Protein AF-A0A2D7VY08-F1 (afdb_monomer_lite)

Foldseek 3Di:
DQFDKDWAWWDDLLDTDTDIDGDDDFDAPDVDDQAHTPPVSVLVVLLVQLLCCQLVVNQKGKDKDWGDDPPDDQQQWFKKDKFQQAKADPVLQSLLLVLLCVLLVDNGQGWDIDRGYTMGGQPFDPHPSGDGSNSSVVSSVVSVVPRDGPDPPRDPGIDMDITRMDMDMFGDDCVVCLRSVRSLCVSQPVNVVSSVVSLVSNLVCNVVSVVVVVVCCVPPVDDDDCSRNVVSYDPVPPDDPPPPPPPDDDD

Radius of gyration: 21.58 Å; chains: 1; bounding box: 48×38×80 Å

Sequence (251 aa):
LSPGSFDAPGVFEGVVSPGTQTLALMPKKWKGKLGEVDEATLELVKMYAVTRGILLKQDGVGFHRPFYKKNTPKKAMNGFDVNVGRPFTEAEIIQLDKLIQEKTGMDFLSPVSTDTGVRLLNFTDGKDDAIPNVEYQRMILEALDIFEISDITIDGGMQVKQFKAQLGYVSNDWKKAPNGEIYLDSSFPGRPDLQTRVQSVVSKYADRIKAVDDEFESKYGWVQNRSLNSAYRRIDEIDQDQALPLEVPDG

pLDDT: mean 85.28, std 15.12, range [34.62, 97.44]

Structure (mmCIF, N/CA/C/O backbone):
data_AF-A0A2D7VY08-F1
#
_entry.id   AF-A0A2D7VY08-F1
#
loop_
_atom_site.group_PDB
_atom_site.id
_atom_site.type_symbol
_atom_site.label_atom_id
_atom_site.label_alt_id
_atom_site.label_comp_id
_atom_site.label_asym_id
_atom_site.label_entity_id
_atom_site.label_seq_id
_atom_site.pdbx_PDB_ins_code
_atom_site.Cartn_x
_atom_site.Cartn_y
_atom_site.Cartn_z
_atom_site.occupancy
_atom_site.B_iso_or_equiv
_atom_site.auth_seq_id
_atom_site.auth_comp_id
_atom_site.auth_asym_id
_atom_site.auth_atom_id
_atom_site.pdbx_PDB_model_num
ATOM 1 N N . LEU A 1 1 ? 12.927 -18.311 5.194 1.00 34.62 1 LEU A N 1
ATOM 2 C CA . LEU A 1 1 ? 11.496 -18.024 5.431 1.00 34.62 1 LEU A CA 1
ATOM 3 C C . LEU A 1 1 ? 11.023 -17.144 4.284 1.00 34.62 1 LEU A C 1
ATOM 5 O O . LEU A 1 1 ? 11.256 -15.944 4.342 1.00 34.62 1 LEU A O 1
ATOM 9 N N . SER A 1 2 ? 10.474 -17.716 3.207 1.00 36.56 2 SER A N 1
ATOM 10 C CA . SER A 1 2 ? 9.705 -16.876 2.287 1.00 36.56 2 SER A CA 1
ATOM 11 C C . SER A 1 2 ? 8.420 -16.524 3.026 1.00 36.56 2 SER A C 1
ATOM 13 O O . SER A 1 2 ? 7.753 -17.434 3.528 1.00 36.56 2 SER A O 1
ATOM 15 N N . PRO A 1 3 ? 8.086 -15.245 3.192 1.00 53.00 3 PRO A N 1
ATOM 16 C CA . PRO A 1 3 ? 6.772 -14.923 3.701 1.00 53.00 3 PRO A CA 1
ATOM 17 C C . PRO A 1 3 ? 5.715 -15.481 2.745 1.00 53.00 3 PRO A C 1
ATOM 19 O O . PRO A 1 3 ? 5.923 -15.491 1.532 1.00 53.00 3 PRO A O 1
ATOM 22 N N . GLY A 1 4 ? 4.609 -15.979 3.296 1.00 63.12 4 GLY A N 1
ATOM 23 C CA . GLY A 1 4 ? 3.475 -16.394 2.478 1.00 63.12 4 GLY A CA 1
ATOM 24 C C . GLY A 1 4 ? 2.997 -15.244 1.589 1.00 63.12 4 GLY A C 1
ATOM 25 O O . GLY A 1 4 ? 3.106 -14.068 1.954 1.00 63.12 4 GLY A O 1
ATOM 26 N N . SER A 1 5 ? 2.476 -15.597 0.422 1.00 72.69 5 SER A N 1
ATOM 27 C CA . SER A 1 5 ? 1.726 -14.699 -0.446 1.00 72.69 5 SER A CA 1
ATOM 28 C C . SER A 1 5 ? 0.325 -15.250 -0.629 1.00 72.69 5 SER A C 1
ATOM 30 O O . SER A 1 5 ? 0.142 -16.467 -0.646 1.00 72.69 5 SER A O 1
ATOM 32 N N . PHE A 1 6 ? -0.645 -14.362 -0.777 1.00 76.31 6 PHE A N 1
ATOM 33 C CA . PHE A 1 6 ? -1.982 -14.736 -1.210 1.00 76.31 6 PHE A CA 1
ATOM 34 C C . PHE A 1 6 ? -2.451 -13.747 -2.267 1.00 76.31 6 PHE A C 1
ATOM 36 O O . PHE A 1 6 ? -2.078 -12.568 -2.239 1.00 76.31 6 PHE A O 1
ATOM 43 N N . ASP A 1 7 ? -3.251 -14.255 -3.194 1.00 76.19 7 ASP A N 1
ATOM 44 C CA . ASP A 1 7 ? -3.918 -13.443 -4.194 1.00 76.19 7 ASP A CA 1
ATOM 45 C C . ASP A 1 7 ? -5.315 -13.109 -3.684 1.00 76.19 7 ASP A C 1
ATOM 47 O O . ASP A 1 7 ? -6.035 -13.967 -3.167 1.00 76.19 7 ASP A O 1
ATOM 51 N N . ALA A 1 8 ? -5.679 -11.843 -3.797 1.00 70.12 8 ALA A N 1
ATOM 52 C CA . ALA A 1 8 ? -7.005 -11.351 -3.481 1.00 70.12 8 ALA A CA 1
ATOM 53 C C . ALA A 1 8 ? -7.341 -10.193 -4.425 1.00 70.12 8 ALA A C 1
ATOM 55 O O . ALA A 1 8 ? -6.425 -9.563 -4.959 1.00 70.12 8 ALA A O 1
ATOM 56 N N . PRO A 1 9 ? -8.625 -9.879 -4.651 1.00 71.94 9 PRO A N 1
ATOM 57 C CA . PRO A 1 9 ? -8.970 -8.737 -5.484 1.00 71.94 9 PRO A CA 1
ATOM 58 C C . PRO A 1 9 ? -8.363 -7.457 -4.890 1.00 71.94 9 PRO A C 1
ATOM 60 O O . PRO A 1 9 ? -8.418 -7.236 -3.676 1.00 71.94 9 PRO A O 1
ATOM 63 N N . GLY A 1 10 ? -7.735 -6.649 -5.735 1.00 72.25 10 GLY A N 1
ATOM 64 C CA . GLY A 1 10 ? -7.280 -5.299 -5.426 1.00 72.25 10 GLY A CA 1
ATOM 65 C C . GLY A 1 10 ? -8.054 -4.298 -6.273 1.00 72.25 10 GLY A C 1
ATOM 66 O O . GLY A 1 10 ? -8.462 -4.626 -7.386 1.00 72.25 10 GLY A O 1
ATOM 67 N N . VAL A 1 11 ? -8.257 -3.092 -5.749 1.00 73.62 11 VAL A N 1
ATOM 68 C CA . VAL A 1 11 ? -8.875 -1.989 -6.494 1.00 73.62 11 VAL A CA 1
ATOM 69 C C . VAL A 1 11 ? -7.844 -0.892 -6.696 1.00 73.62 11 VAL A C 1
ATOM 71 O O . VAL A 1 11 ? -7.121 -0.540 -5.761 1.00 73.62 11 VAL A O 1
ATOM 74 N N . PHE A 1 12 ? -7.772 -0.376 -7.917 1.00 71.00 12 PHE A N 1
ATOM 75 C CA . PHE A 1 12 ? -6.991 0.802 -8.261 1.00 71.00 12 PHE A CA 1
ATOM 76 C C . PHE A 1 12 ? -7.803 1.662 -9.233 1.00 71.00 12 PHE A C 1
ATOM 78 O O . PHE A 1 12 ? -8.247 1.157 -10.262 1.00 71.00 12 PHE A O 1
ATOM 85 N N . GLU A 1 13 ? -8.053 2.926 -8.875 1.00 69.12 13 GLU A N 1
ATOM 86 C CA . GLU A 1 13 ? -8.821 3.887 -9.691 1.00 69.12 13 GLU A CA 1
ATOM 87 C C . GLU A 1 13 ? -10.171 3.320 -10.193 1.00 69.12 13 GLU A C 1
ATOM 89 O O . GLU A 1 13 ? -10.567 3.481 -11.346 1.00 69.12 13 GLU A O 1
ATOM 94 N N . GLY A 1 14 ? -10.880 2.594 -9.319 1.00 62.56 14 GLY A N 1
ATOM 95 C CA . GLY A 1 14 ? -12.182 1.985 -9.623 1.00 62.56 14 GLY A CA 1
ATOM 96 C C . GLY A 1 14 ? -12.138 0.709 -10.476 1.00 62.56 14 GLY A C 1
ATOM 97 O O . GLY A 1 14 ? -13.193 0.147 -10.779 1.00 62.56 14 GLY A O 1
ATOM 98 N N . VAL A 1 15 ? -10.952 0.215 -10.842 1.00 69.62 15 VAL A N 1
ATOM 99 C CA . VAL A 1 15 ? -10.769 -1.049 -11.567 1.00 69.62 15 VAL A CA 1
ATOM 100 C C . VAL A 1 15 ? -10.356 -2.148 -10.593 1.00 69.62 15 VAL A C 1
ATOM 102 O O . VAL A 1 15 ? -9.381 -2.004 -9.856 1.00 69.62 15 VAL A O 1
ATOM 105 N N . VAL A 1 16 ? -11.079 -3.273 -10.609 1.00 69.81 16 VAL A N 1
ATOM 106 C CA . VAL A 1 16 ? -10.659 -4.476 -9.882 1.00 69.81 16 VAL A CA 1
ATOM 107 C C . VAL A 1 16 ? -9.654 -5.250 -10.716 1.00 69.81 16 VAL A C 1
ATOM 109 O O . VAL A 1 16 ? -9.864 -5.510 -11.899 1.00 69.81 16 VAL A O 1
ATOM 112 N N . SER A 1 17 ? -8.552 -5.642 -10.097 1.00 67.69 17 SER A N 1
ATOM 113 C CA . SER A 1 17 ? -7.565 -6.539 -10.687 1.00 67.69 17 SER A CA 1
ATOM 114 C C . SER A 1 17 ? -7.060 -7.529 -9.640 1.00 67.69 17 SER A C 1
ATOM 116 O O . SER A 1 17 ? -7.120 -7.241 -8.441 1.00 67.69 17 SER A O 1
ATOM 118 N N . PRO A 1 18 ? -6.555 -8.707 -10.045 1.00 66.00 18 PRO A N 1
ATOM 119 C CA . PRO A 1 18 ? -5.868 -9.598 -9.120 1.00 66.00 18 PRO A CA 1
ATOM 120 C C . PRO A 1 18 ? -4.713 -8.859 -8.432 1.00 66.00 18 PRO A C 1
ATOM 122 O O . PRO A 1 18 ? -3.790 -8.381 -9.088 1.00 66.00 18 PRO A O 1
ATOM 125 N N . GLY A 1 19 ? -4.772 -8.749 -7.108 1.00 68.00 19 GLY A N 1
ATOM 126 C CA . GLY A 1 19 ? -3.719 -8.173 -6.285 1.00 68.00 19 GLY A CA 1
ATOM 127 C C . GLY A 1 19 ? -2.972 -9.268 -5.533 1.00 68.00 19 GLY A C 1
ATOM 128 O O . GLY A 1 19 ? -3.575 -10.069 -4.823 1.00 68.00 19 GLY A O 1
ATOM 129 N N . THR A 1 20 ? -1.645 -9.284 -5.625 1.00 77.12 20 THR A N 1
ATOM 130 C CA . THR A 1 20 ? -0.825 -10.187 -4.806 1.00 77.12 20 THR A CA 1
ATOM 131 C C . THR A 1 20 ? -0.346 -9.466 -3.556 1.00 77.12 20 THR A C 1
ATOM 133 O O . THR A 1 20 ? 0.413 -8.498 -3.635 1.00 77.12 20 THR A O 1
ATOM 136 N N . GLN A 1 21 ? -0.701 -9.990 -2.386 1.00 79.69 21 GLN A N 1
ATOM 137 C CA . GLN A 1 21 ? -0.188 -9.509 -1.106 1.00 79.69 21 GLN A CA 1
ATOM 138 C C . GLN A 1 21 ? 0.983 -10.385 -0.655 1.00 79.69 21 GLN A C 1
ATOM 140 O O . GLN A 1 21 ? 0.887 -11.611 -0.610 1.00 79.69 21 GLN A O 1
ATOM 145 N N . THR A 1 22 ? 2.106 -9.761 -0.299 1.00 83.69 22 THR A N 1
ATOM 146 C CA . THR A 1 22 ? 3.267 -10.447 0.289 1.00 83.69 22 THR A CA 1
ATOM 147 C C . THR A 1 22 ? 3.373 -10.080 1.757 1.00 83.69 22 THR A C 1
ATOM 149 O O . THR A 1 22 ? 3.480 -8.904 2.105 1.00 83.69 22 THR A O 1
ATOM 152 N N . LEU A 1 23 ? 3.373 -11.083 2.634 1.00 83.69 23 LEU A N 1
ATOM 153 C CA . LEU A 1 23 ? 3.602 -10.837 4.053 1.00 83.69 23 LEU A CA 1
ATOM 154 C C . LEU A 1 23 ? 5.062 -10.419 4.280 1.00 83.69 23 LEU A C 1
ATOM 156 O O . LEU A 1 23 ? 5.957 -10.778 3.529 1.00 83.69 23 LEU A O 1
ATOM 160 N N . ALA A 1 24 ? 5.346 -9.638 5.312 1.00 85.06 24 ALA A N 1
ATOM 161 C CA . ALA A 1 24 ? 6.722 -9.299 5.656 1.00 85.06 24 ALA A CA 1
ATOM 162 C C . ALA A 1 24 ? 6.854 -9.156 7.166 1.00 85.06 24 ALA A C 1
ATOM 164 O O . ALA A 1 24 ? 5.992 -8.583 7.836 1.00 85.06 24 ALA A O 1
ATOM 165 N N . LEU A 1 25 ? 7.956 -9.666 7.714 1.00 85.88 25 LEU A N 1
ATOM 166 C CA . LEU A 1 25 ? 8.304 -9.409 9.102 1.00 85.88 25 LEU A CA 1
ATOM 167 C C . LEU A 1 25 ? 8.913 -8.015 9.196 1.00 85.88 25 LEU A C 1
ATOM 169 O O . LEU A 1 25 ? 10.045 -7.782 8.789 1.00 85.88 25 LEU A O 1
ATOM 173 N N . MET A 1 26 ? 8.142 -7.094 9.756 1.00 91.88 26 MET A N 1
ATOM 174 C CA . MET A 1 26 ? 8.572 -5.729 10.024 1.00 91.88 26 MET A CA 1
ATOM 175 C C . MET A 1 26 ? 8.665 -5.579 11.544 1.00 91.88 26 MET A C 1
ATOM 177 O O . MET A 1 26 ? 7.617 -5.521 12.177 1.00 91.88 26 MET A O 1
ATOM 181 N N . PRO A 1 27 ? 9.846 -5.587 12.189 1.00 91.38 27 PRO A N 1
ATOM 182 C CA . PRO A 1 27 ? 9.971 -5.454 13.638 1.00 91.38 27 PRO A CA 1
ATOM 183 C C . PRO A 1 27 ? 9.707 -4.012 14.092 1.00 91.38 27 PRO A C 1
ATOM 185 O O . PRO A 1 27 ? 9.723 -3.061 13.312 1.00 91.38 27 PRO A O 1
ATOM 188 N N . LYS A 1 28 ? 9.326 -3.827 15.365 1.00 92.06 28 LYS A N 1
ATOM 189 C CA . LYS A 1 28 ? 9.118 -2.474 15.931 1.00 92.06 28 LYS A CA 1
ATOM 190 C C . LYS A 1 28 ? 10.475 -1.811 16.123 1.00 92.06 28 LYS A C 1
ATOM 192 O O . LYS A 1 28 ? 11.424 -2.504 16.483 1.00 92.06 28 LYS A O 1
ATOM 197 N N . LYS A 1 29 ? 10.543 -0.491 15.962 1.00 93.12 29 LYS A N 1
ATOM 198 C CA . LYS A 1 29 ? 11.749 0.260 16.313 1.00 93.12 29 LYS A CA 1
ATOM 199 C C . LYS A 1 29 ? 12.041 0.096 17.809 1.00 93.12 29 LYS A C 1
ATOM 201 O O . LYS A 1 29 ? 11.167 0.328 18.650 1.00 93.12 29 LYS A O 1
ATOM 206 N N . TRP A 1 30 ? 13.256 -0.331 18.152 1.00 88.56 30 TRP A N 1
ATOM 207 C CA . TRP A 1 30 ? 13.679 -0.457 19.548 1.00 88.56 30 TRP A CA 1
ATOM 208 C C . TRP A 1 30 ? 13.646 0.912 20.233 1.00 88.56 30 TRP A C 1
ATOM 210 O O . TRP A 1 30 ? 14.178 1.881 19.698 1.00 88.56 30 TRP A O 1
ATOM 220 N N . LYS A 1 31 ? 12.989 1.000 21.400 1.00 89.19 31 LYS A N 1
ATOM 221 C CA . LYS A 1 31 ? 12.716 2.268 22.111 1.00 89.19 31 LYS A CA 1
ATOM 222 C C . LYS A 1 31 ? 12.023 3.349 21.248 1.00 89.19 31 LYS A C 1
ATOM 224 O O . LYS A 1 31 ? 12.059 4.5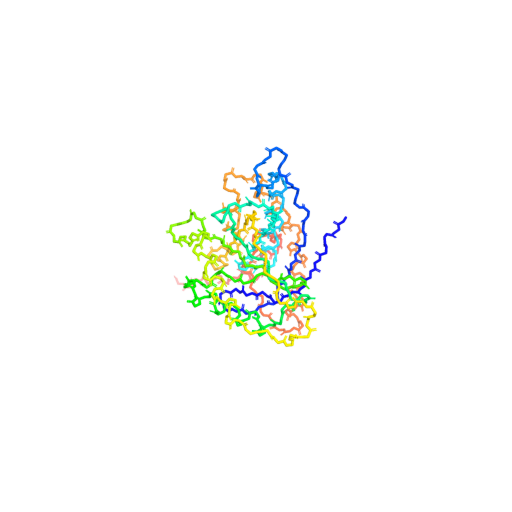23 21.605 1.00 89.19 31 LYS A O 1
ATOM 229 N N . GLY A 1 32 ? 11.388 2.963 20.138 1.00 85.06 32 GLY A N 1
ATOM 230 C CA . GLY A 1 32 ? 10.635 3.865 19.266 1.00 85.06 32 GLY A CA 1
ATOM 231 C C . GLY A 1 32 ? 9.227 4.162 19.779 1.00 85.06 32 GLY A C 1
ATOM 232 O O . GLY A 1 32 ? 8.739 3.557 20.743 1.00 85.06 32 GLY A O 1
ATOM 233 N N . LYS A 1 33 ? 8.546 5.092 19.111 1.00 87.25 33 LYS A N 1
ATOM 234 C CA . LYS A 1 33 ? 7.135 5.394 19.384 1.00 87.25 33 LYS A CA 1
ATOM 235 C C . LYS A 1 33 ? 6.230 4.295 18.820 1.00 87.25 33 LYS A C 1
ATOM 237 O O . LYS A 1 33 ? 6.608 3.490 17.969 1.00 87.25 33 LYS A O 1
ATOM 242 N N . LEU A 1 34 ? 4.988 4.252 19.306 1.00 86.44 34 LEU A N 1
ATOM 243 C CA . LEU A 1 34 ? 3.971 3.380 18.720 1.00 86.44 34 LEU A CA 1
ATOM 244 C C . LEU A 1 34 ? 3.772 3.738 17.242 1.00 86.44 34 LEU A C 1
ATOM 246 O O . LEU A 1 34 ? 3.558 4.903 16.922 1.00 86.44 34 LEU A O 1
ATOM 250 N N . GLY A 1 35 ? 3.761 2.724 16.380 1.00 87.81 35 GLY A N 1
ATOM 251 C CA . GLY A 1 35 ? 3.597 2.915 14.942 1.00 87.81 35 GLY A CA 1
ATOM 252 C C . GLY A 1 35 ? 4.915 2.954 14.179 1.00 87.81 35 GLY A C 1
ATOM 253 O O . GLY A 1 35 ? 4.873 2.948 12.960 1.00 87.81 35 GLY A O 1
ATOM 254 N N . GLU A 1 36 ? 6.065 2.941 14.858 1.00 92.25 36 GLU A N 1
ATOM 255 C CA . GLU A 1 36 ? 7.368 2.991 14.194 1.00 92.25 36 GLU A CA 1
ATOM 256 C C . GLU A 1 36 ? 7.920 1.587 13.914 1.00 92.25 36 GLU A C 1
ATOM 258 O O . GLU A 1 36 ? 7.974 0.695 14.776 1.00 92.25 36 GLU A O 1
ATOM 263 N N . VAL A 1 37 ? 8.342 1.397 12.669 1.00 93.81 37 VAL A N 1
ATOM 264 C CA . VAL A 1 37 ? 9.115 0.239 12.212 1.00 93.81 37 VAL A CA 1
ATOM 265 C C . VAL A 1 37 ? 10.597 0.579 12.322 1.00 93.81 37 VAL A C 1
ATOM 267 O O . VAL A 1 37 ? 10.977 1.743 12.227 1.00 93.81 37 VAL A O 1
ATOM 270 N N . ASP A 1 38 ? 11.424 -0.435 12.560 1.00 94.31 38 ASP A N 1
ATOM 271 C CA . ASP A 1 38 ? 12.873 -0.307 12.405 1.00 94.31 38 ASP A CA 1
ATOM 272 C C . ASP A 1 38 ? 13.240 0.262 11.017 1.00 94.31 38 ASP A C 1
ATOM 274 O O . ASP A 1 38 ? 12.697 -0.174 10.002 1.00 94.31 38 ASP A O 1
ATOM 278 N N . GLU A 1 39 ? 14.140 1.244 10.970 1.00 92.06 39 GLU A N 1
ATOM 279 C CA . GLU A 1 39 ? 14.422 2.011 9.747 1.00 92.06 39 GLU A CA 1
ATOM 280 C C . GLU A 1 39 ? 15.039 1.145 8.648 1.00 92.06 39 GLU A C 1
ATOM 282 O O . GLU A 1 39 ? 14.574 1.189 7.512 1.00 92.06 39 GLU A O 1
ATOM 287 N N . ALA A 1 40 ? 16.004 0.287 8.992 1.00 91.81 40 ALA A N 1
ATOM 288 C CA . ALA A 1 40 ? 16.621 -0.621 8.028 1.00 91.81 40 ALA A CA 1
ATOM 289 C C . ALA A 1 40 ? 15.594 -1.604 7.446 1.00 91.81 40 ALA A C 1
ATOM 291 O O . ALA A 1 40 ? 15.607 -1.910 6.252 1.00 91.81 40 ALA A O 1
ATOM 292 N N . THR A 1 41 ? 14.652 -2.067 8.272 1.00 93.38 41 THR A N 1
ATOM 293 C CA . THR A 1 41 ? 13.557 -2.913 7.788 1.00 93.38 41 THR A CA 1
ATOM 294 C C . THR A 1 41 ? 12.594 -2.149 6.882 1.00 93.38 41 THR A C 1
ATOM 296 O O . THR A 1 41 ? 12.131 -2.690 5.877 1.00 93.38 41 THR A O 1
ATOM 299 N N . LEU A 1 42 ? 12.280 -0.898 7.219 1.00 92.44 42 LEU A N 1
ATOM 300 C CA . LEU A 1 42 ? 11.414 -0.053 6.402 1.00 92.44 42 LEU A CA 1
ATOM 301 C C . LEU A 1 42 ? 12.037 0.210 5.026 1.00 92.44 42 LEU A C 1
ATOM 303 O O . LEU A 1 42 ? 11.346 0.078 4.016 1.00 92.44 42 LEU A O 1
ATOM 307 N N . GLU A 1 43 ? 13.337 0.515 4.982 1.00 92.44 43 GLU A N 1
ATOM 308 C CA . GLU A 1 43 ? 14.095 0.658 3.735 1.00 92.44 43 GLU A CA 1
ATOM 309 C C . GLU A 1 43 ? 14.041 -0.628 2.907 1.00 92.44 43 GLU A C 1
ATOM 311 O O . GLU A 1 43 ? 13.702 -0.579 1.726 1.00 92.44 43 GLU A O 1
ATOM 316 N N . LEU A 1 44 ? 14.285 -1.787 3.526 1.00 93.25 44 LEU A N 1
ATOM 317 C CA . LEU A 1 44 ? 14.263 -3.074 2.830 1.00 93.25 44 LEU A CA 1
ATOM 318 C C . LEU A 1 44 ? 12.888 -3.390 2.224 1.00 93.25 44 LEU A C 1
ATOM 320 O O . LEU A 1 44 ? 12.804 -3.806 1.068 1.00 93.25 44 LEU A O 1
ATOM 324 N N . VAL A 1 45 ? 11.807 -3.177 2.979 1.00 93.81 45 VAL A N 1
ATOM 325 C CA . VAL A 1 45 ? 10.435 -3.393 2.490 1.00 93.81 45 VAL A CA 1
ATOM 326 C C . VAL A 1 45 ? 10.099 -2.426 1.360 1.00 93.81 45 VAL A C 1
ATOM 328 O O . VAL A 1 45 ? 9.517 -2.844 0.360 1.00 93.81 45 VAL A O 1
ATOM 331 N N . LYS A 1 46 ? 10.504 -1.156 1.471 1.00 94.00 46 LYS A N 1
ATOM 332 C CA . LYS A 1 46 ? 10.291 -0.160 0.415 1.00 94.00 46 LYS A CA 1
ATOM 333 C C . LYS A 1 46 ? 11.062 -0.512 -0.856 1.00 94.00 46 LYS A C 1
ATOM 335 O O . LYS A 1 46 ? 10.483 -0.474 -1.936 1.00 94.00 46 LYS A O 1
ATOM 340 N N . MET A 1 47 ? 12.329 -0.918 -0.738 1.00 94.25 47 MET A N 1
ATOM 341 C CA . MET A 1 47 ? 13.131 -1.404 -1.868 1.00 94.25 47 MET A CA 1
ATOM 342 C C . MET A 1 47 ? 12.489 -2.618 -2.527 1.00 94.25 47 MET A C 1
ATOM 344 O O . MET A 1 47 ? 12.402 -2.663 -3.751 1.00 94.25 47 MET A O 1
ATOM 348 N N . TYR A 1 48 ? 12.012 -3.582 -1.738 1.00 93.50 48 TYR A N 1
ATOM 349 C CA . TYR A 1 48 ? 11.316 -4.755 -2.258 1.00 93.50 48 TYR A CA 1
ATOM 350 C C . TYR A 1 48 ? 10.042 -4.372 -3.021 1.00 93.50 48 TYR A C 1
ATOM 352 O O . TYR A 1 48 ? 9.854 -4.819 -4.152 1.00 93.50 48 TYR A O 1
ATOM 360 N N . ALA A 1 49 ? 9.201 -3.517 -2.431 1.00 92.94 49 ALA A N 1
ATOM 361 C CA . ALA A 1 49 ? 7.964 -3.048 -3.045 1.00 92.94 49 ALA A CA 1
ATOM 362 C C . ALA A 1 49 ? 8.240 -2.321 -4.368 1.00 92.94 49 ALA A C 1
ATOM 364 O O . ALA A 1 49 ? 7.682 -2.702 -5.392 1.00 92.94 49 ALA A O 1
ATOM 365 N N . VAL A 1 50 ? 9.160 -1.351 -4.373 1.00 94.94 50 VAL A N 1
ATOM 366 C CA . VAL A 1 50 ? 9.565 -0.616 -5.582 1.00 94.94 50 VAL A CA 1
ATOM 367 C C . VAL A 1 50 ? 10.139 -1.553 -6.642 1.00 94.94 50 VAL A C 1
ATOM 369 O O . VAL A 1 50 ? 9.736 -1.490 -7.797 1.00 94.94 50 VAL A O 1
ATOM 372 N N . THR A 1 51 ? 11.037 -2.464 -6.261 1.00 94.38 51 THR A N 1
ATOM 373 C CA . THR A 1 51 ? 11.629 -3.431 -7.199 1.00 94.38 51 THR A CA 1
ATOM 374 C C . THR A 1 51 ? 10.547 -4.281 -7.863 1.00 94.38 51 THR A C 1
ATOM 376 O O . THR A 1 51 ? 10.583 -4.483 -9.075 1.00 94.38 51 THR A O 1
ATOM 379 N N . ARG A 1 52 ? 9.558 -4.762 -7.094 1.00 91.44 52 ARG A N 1
ATOM 380 C CA . ARG A 1 52 ? 8.414 -5.494 -7.656 1.00 91.44 52 ARG A CA 1
ATOM 381 C C . ARG A 1 52 ? 7.552 -4.614 -8.549 1.00 91.44 52 ARG A C 1
ATOM 383 O O . ARG A 1 52 ? 7.172 -5.085 -9.614 1.00 91.44 52 ARG A O 1
ATOM 390 N N . GLY A 1 53 ? 7.272 -3.379 -8.138 1.00 92.56 53 GLY A N 1
ATOM 391 C CA . GLY A 1 53 ? 6.517 -2.415 -8.939 1.00 92.56 53 GLY A CA 1
ATOM 392 C C . GLY A 1 53 ? 7.160 -2.198 -10.304 1.00 92.56 53 GLY A C 1
ATOM 393 O O . GLY A 1 53 ? 6.478 -2.290 -11.319 1.00 92.56 53 GLY A O 1
ATOM 394 N N . ILE A 1 54 ? 8.488 -2.044 -10.335 1.00 94.62 54 ILE A N 1
ATOM 395 C CA . ILE A 1 54 ? 9.244 -1.892 -11.579 1.00 94.62 54 ILE A CA 1
ATOM 396 C C . ILE A 1 54 ? 9.210 -3.168 -12.420 1.00 94.62 54 ILE A C 1
ATOM 398 O O . ILE A 1 54 ? 8.825 -3.123 -13.586 1.00 94.62 54 ILE A O 1
ATOM 402 N N . LEU A 1 55 ? 9.566 -4.318 -11.842 1.00 91.62 55 LEU A N 1
ATOM 403 C CA . LEU A 1 55 ? 9.617 -5.591 -12.575 1.00 91.62 55 LEU A CA 1
ATOM 404 C C . LEU A 1 55 ? 8.261 -5.989 -13.167 1.00 91.62 55 LEU A C 1
ATOM 406 O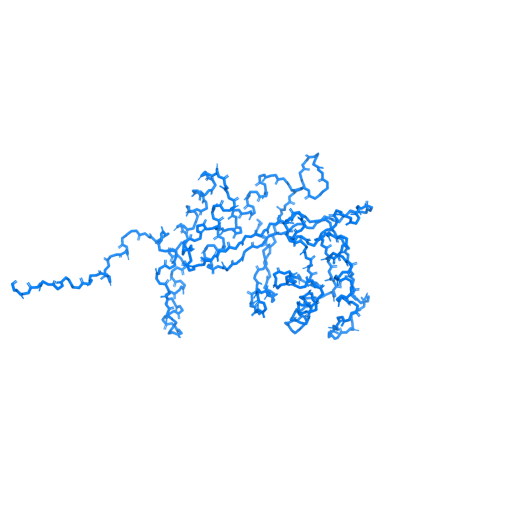 O . LEU A 1 55 ? 8.203 -6.488 -14.287 1.00 91.62 55 LEU A O 1
ATOM 410 N N . LEU A 1 56 ? 7.183 -5.770 -12.415 1.00 89.69 56 LEU A N 1
ATOM 411 C CA . LEU A 1 56 ? 5.822 -6.160 -12.783 1.00 89.69 56 LEU A CA 1
ATOM 412 C C . LEU A 1 56 ? 5.026 -5.021 -13.426 1.00 89.69 56 LEU A C 1
ATOM 414 O O . LEU A 1 56 ? 3.826 -5.187 -13.638 1.00 89.69 56 LEU A O 1
ATOM 418 N N . LYS A 1 57 ? 5.678 -3.885 -13.711 1.00 90.69 57 LYS A N 1
ATOM 419 C CA . LYS A 1 57 ? 5.091 -2.721 -14.386 1.00 90.69 57 LYS A CA 1
ATOM 420 C C . LYS A 1 57 ? 3.774 -2.268 -13.725 1.00 90.69 57 LYS A C 1
ATOM 422 O O . LYS A 1 57 ? 2.792 -1.998 -14.402 1.00 90.69 57 LYS A O 1
ATOM 427 N N . GLN A 1 58 ? 3.736 -2.274 -12.391 1.00 89.12 58 GLN A N 1
ATOM 428 C CA . GLN A 1 58 ? 2.541 -1.927 -11.611 1.00 89.12 58 GLN A CA 1
ATOM 429 C C . GLN A 1 58 ? 2.364 -0.411 -11.557 1.00 89.12 58 GLN A C 1
ATOM 431 O O . GLN A 1 58 ? 3.352 0.313 -11.472 1.00 89.12 58 GLN A O 1
ATOM 436 N N . ASP A 1 59 ? 1.126 0.075 -11.554 1.00 88.69 59 ASP A N 1
ATOM 437 C CA . ASP A 1 59 ? 0.849 1.514 -11.428 1.00 88.69 59 ASP A CA 1
ATOM 438 C C . ASP A 1 59 ? 1.114 2.031 -10.007 1.00 88.69 59 ASP A C 1
ATOM 440 O O . ASP A 1 59 ? 1.518 3.177 -9.809 1.00 88.69 59 ASP A O 1
ATOM 444 N N . GLY A 1 60 ? 0.956 1.171 -8.997 1.00 88.38 60 GLY A N 1
ATOM 445 C CA . GLY A 1 60 ? 1.112 1.510 -7.587 1.00 88.38 60 GLY A CA 1
ATOM 446 C C . GLY A 1 60 ? 1.622 0.338 -6.758 1.00 88.38 60 GLY A C 1
ATOM 447 O O . GLY A 1 60 ? 1.261 -0.813 -6.987 1.00 88.38 60 GLY A O 1
ATOM 448 N N . VAL A 1 61 ? 2.460 0.629 -5.762 1.00 89.75 61 VAL A N 1
ATOM 449 C CA . VAL A 1 61 ? 2.833 -0.335 -4.722 1.00 89.75 61 VAL A CA 1
ATOM 450 C C . VAL A 1 61 ? 2.680 0.292 -3.346 1.00 89.75 61 VAL A C 1
ATOM 452 O O . VAL A 1 61 ? 3.147 1.399 -3.069 1.00 89.75 61 VAL A O 1
ATOM 455 N N . GLY A 1 62 ? 2.024 -0.450 -2.462 1.00 89.19 62 GLY A N 1
ATOM 456 C CA . GLY A 1 62 ? 1.803 -0.067 -1.079 1.00 89.19 62 GLY A CA 1
ATOM 457 C C . GLY A 1 62 ? 2.415 -1.075 -0.119 1.00 89.19 62 GLY A C 1
ATOM 458 O O . GLY A 1 62 ? 2.500 -2.268 -0.399 1.00 89.19 62 GLY A O 1
ATOM 459 N N . PHE A 1 63 ? 2.801 -0.600 1.056 1.00 91.81 63 PHE A N 1
ATOM 460 C CA . PHE A 1 63 ? 3.039 -1.447 2.212 1.00 91.81 63 PHE A CA 1
ATOM 461 C C . PHE A 1 63 ? 2.377 -0.825 3.433 1.00 91.81 63 PHE A C 1
ATOM 463 O O . PHE A 1 63 ? 2.237 0.395 3.563 1.00 91.81 63 PHE A O 1
ATOM 470 N N . HIS A 1 64 ? 2.003 -1.675 4.375 1.00 93.88 64 HIS A N 1
ATOM 471 C CA . HIS A 1 64 ? 1.519 -1.216 5.658 1.00 93.88 64 HIS A CA 1
ATOM 472 C C . HIS A 1 64 ? 1.867 -2.218 6.749 1.00 93.88 64 HIS A C 1
ATOM 474 O O . HIS A 1 64 ? 1.966 -3.423 6.519 1.00 93.88 64 HIS A O 1
ATOM 480 N N . ARG A 1 65 ? 2.014 -1.712 7.970 1.00 94.31 65 ARG A N 1
ATOM 481 C CA . ARG A 1 65 ? 2.144 -2.538 9.163 1.00 94.31 65 ARG A CA 1
ATOM 482 C C . ARG A 1 65 ? 1.180 -2.051 10.238 1.00 94.31 65 ARG A C 1
ATOM 484 O O . ARG A 1 65 ? 1.393 -0.950 10.751 1.00 94.31 65 ARG A O 1
ATOM 491 N N . PRO A 1 66 ? 0.180 -2.855 10.631 1.00 94.88 66 PRO A N 1
ATOM 492 C CA . PRO A 1 66 ? -0.736 -2.490 11.699 1.00 94.88 66 PRO A CA 1
ATOM 493 C C . PRO A 1 66 ? -0.102 -2.674 13.088 1.00 94.88 66 PRO A C 1
ATOM 495 O O . PRO A 1 66 ? 0.676 -3.597 13.345 1.00 94.88 66 PRO A O 1
ATOM 498 N N . PHE A 1 67 ? -0.468 -1.793 14.014 1.00 95.31 67 PHE A N 1
ATOM 499 C CA . PHE A 1 67 ? -0.085 -1.801 15.420 1.00 95.31 67 PHE A CA 1
ATOM 500 C C . PHE A 1 67 ? -1.341 -1.678 16.282 1.00 95.31 67 PHE A C 1
ATOM 502 O O . PHE A 1 67 ? -1.906 -0.595 16.456 1.00 95.31 67 PHE A O 1
ATOM 509 N N . TYR A 1 68 ? -1.736 -2.795 16.883 1.00 94.31 68 TYR A N 1
ATOM 510 C CA . TYR A 1 68 ? -2.856 -2.853 17.814 1.00 94.31 68 TYR A CA 1
ATOM 511 C C . TYR A 1 68 ? -2.341 -2.586 19.232 1.00 94.31 68 TYR A C 1
ATOM 513 O O . TYR A 1 68 ? -1.572 -3.371 19.792 1.00 94.31 68 TYR A O 1
ATOM 521 N N . LYS A 1 69 ? -2.727 -1.451 19.820 1.00 92.50 69 LYS A N 1
ATOM 522 C CA . LYS A 1 69 ? -2.437 -1.124 21.223 1.00 92.50 69 LYS A CA 1
ATOM 523 C C . LYS A 1 69 ? -3.668 -0.494 21.863 1.00 92.50 69 LYS A C 1
ATOM 525 O O . LYS A 1 69 ? -4.222 0.469 21.329 1.00 92.50 69 LYS A O 1
ATOM 530 N N . LYS A 1 70 ? -4.060 -1.017 23.030 1.00 89.69 70 LYS A N 1
ATOM 531 C CA . LYS A 1 70 ? -5.129 -0.434 23.853 1.00 89.69 70 LYS A CA 1
ATOM 532 C C . LYS A 1 70 ? -4.799 1.023 24.194 1.00 89.69 70 LYS A C 1
ATOM 534 O O . LYS A 1 70 ? -3.633 1.363 24.389 1.00 89.69 70 LYS A O 1
ATOM 539 N N . ASN A 1 71 ? -5.827 1.863 24.283 1.00 89.88 71 ASN A N 1
ATOM 540 C CA . ASN A 1 71 ? -5.717 3.284 24.635 1.00 89.88 71 ASN A CA 1
ATOM 541 C C . ASN A 1 71 ? -4.849 4.114 23.668 1.00 89.88 71 ASN A C 1
ATOM 543 O O . ASN A 1 71 ? -4.305 5.148 24.052 1.00 89.88 71 ASN A O 1
ATOM 547 N N . THR A 1 72 ? -4.700 3.677 22.413 1.00 92.62 72 THR A N 1
ATOM 548 C CA . THR A 1 72 ? -4.119 4.539 21.374 1.00 92.62 72 THR A CA 1
ATOM 549 C C . THR A 1 72 ? -5.096 5.689 21.098 1.00 92.62 72 THR A C 1
ATOM 551 O O . THR A 1 72 ? -6.279 5.425 20.892 1.00 92.62 72 THR A O 1
ATOM 554 N N . PRO A 1 73 ? -4.660 6.962 21.105 1.00 93.31 73 PRO A N 1
ATOM 555 C CA . PRO A 1 73 ? -5.554 8.080 20.818 1.00 93.31 73 PRO A CA 1
ATOM 556 C C . PRO A 1 73 ? -6.167 7.965 19.418 1.00 93.31 73 PRO A C 1
ATOM 558 O O . PRO A 1 73 ? -5.437 7.685 18.467 1.00 93.31 73 PRO A O 1
ATOM 561 N N . LYS A 1 74 ? -7.466 8.265 19.267 1.00 92.00 74 LYS A N 1
ATOM 562 C CA . LYS A 1 74 ? -8.165 8.211 17.966 1.00 92.00 74 LYS A CA 1
ATOM 563 C C . LYS A 1 74 ? -7.430 8.987 16.876 1.00 92.00 74 LYS A C 1
ATOM 565 O O . LYS A 1 74 ? -7.218 8.455 15.799 1.00 92.00 74 LYS A O 1
ATOM 570 N N . LYS A 1 75 ? -6.934 10.189 17.186 1.00 93.81 75 LYS A N 1
ATOM 571 C CA . LYS A 1 75 ? -6.152 11.015 16.247 1.00 93.81 75 LYS A CA 1
ATOM 572 C C . LYS A 1 75 ? -4.893 10.339 15.690 1.00 93.81 75 LYS A C 1
ATOM 574 O O . LYS A 1 75 ? -4.402 10.744 14.647 1.00 93.81 75 LYS A O 1
ATOM 579 N N . ALA A 1 76 ? -4.351 9.343 16.391 1.00 92.75 76 ALA A N 1
ATOM 580 C CA . ALA A 1 76 ? -3.193 8.594 15.925 1.00 92.75 76 ALA A CA 1
ATOM 581 C C . ALA A 1 76 ? -3.592 7.399 15.047 1.00 92.75 76 ALA A C 1
ATOM 583 O O . ALA A 1 76 ? -2.798 7.008 14.201 1.00 92.75 76 ALA A O 1
ATOM 584 N N . MET A 1 77 ? -4.775 6.812 15.242 1.00 95.12 77 MET A N 1
ATOM 585 C CA . MET A 1 77 ? -5.236 5.643 14.489 1.00 95.12 77 MET A CA 1
ATOM 586 C C . MET A 1 77 ? -5.595 6.034 13.052 1.00 95.12 77 MET A C 1
ATOM 588 O O . MET A 1 77 ? -6.452 6.881 12.836 1.00 95.12 77 MET A O 1
ATOM 592 N N . ASN A 1 78 ? -4.950 5.404 12.079 1.00 95.62 78 ASN A N 1
ATOM 593 C CA . ASN A 1 78 ? -5.086 5.700 10.650 1.00 95.62 78 ASN A CA 1
ATOM 594 C C . ASN A 1 78 ? -5.475 4.455 9.841 1.00 95.62 78 ASN A C 1
ATOM 596 O O . ASN A 1 78 ? -5.209 4.393 8.644 1.00 95.62 78 ASN A O 1
ATOM 600 N N . GLY A 1 79 ? -6.069 3.448 10.486 1.00 96.25 79 GLY A N 1
ATOM 601 C CA . GLY A 1 79 ? -6.617 2.313 9.764 1.00 96.25 79 GLY A CA 1
ATOM 602 C C . GLY A 1 79 ? -7.620 1.479 10.550 1.00 96.25 79 GLY A C 1
ATOM 603 O O . GLY A 1 79 ? -7.673 1.531 11.785 1.00 96.25 79 GLY A O 1
ATOM 604 N N . PHE A 1 80 ? -8.398 0.711 9.796 1.00 97.44 80 PHE A N 1
ATOM 605 C CA . PHE A 1 80 ? -9.345 -0.290 10.272 1.00 97.44 80 PHE A CA 1
ATOM 606 C C . PHE A 1 80 ? -8.989 -1.661 9.724 1.00 97.44 80 PHE A C 1
ATOM 608 O O . PHE A 1 80 ? -8.542 -1.793 8.589 1.00 97.44 80 PHE A O 1
ATOM 615 N N . ASP A 1 81 ? -9.197 -2.670 10.555 1.00 97.00 81 ASP A N 1
ATOM 616 C CA . ASP A 1 81 ? -9.171 -4.083 10.213 1.00 97.00 81 ASP A CA 1
ATOM 617 C C . ASP A 1 81 ? -10.614 -4.570 10.301 1.00 97.00 81 ASP A C 1
ATOM 619 O O . ASP A 1 81 ? -11.194 -4.573 11.394 1.00 97.00 81 ASP A O 1
ATOM 623 N N . VAL A 1 82 ? -11.202 -4.879 9.151 1.00 95.50 82 VAL A N 1
ATOM 624 C CA . VAL A 1 82 ? -12.572 -5.371 9.023 1.00 95.50 82 VAL A CA 1
ATOM 625 C C . VAL A 1 82 ? -12.475 -6.859 8.745 1.00 95.50 82 VAL A C 1
ATOM 627 O O . VAL A 1 82 ? -12.019 -7.270 7.681 1.00 95.50 82 VAL A O 1
ATOM 630 N N . ASN A 1 83 ? -12.866 -7.663 9.726 1.00 93.69 83 ASN A N 1
ATOM 631 C CA . ASN A 1 83 ? -12.735 -9.110 9.696 1.00 93.69 83 ASN A CA 1
ATOM 632 C C . ASN A 1 83 ? -14.117 -9.765 9.640 1.00 93.69 83 ASN A C 1
ATOM 634 O O . ASN A 1 83 ? -14.975 -9.496 10.481 1.00 93.69 83 ASN A O 1
ATOM 638 N N . VAL A 1 84 ? -14.298 -10.633 8.652 1.00 91.12 84 VAL A N 1
ATOM 639 C CA . VAL A 1 84 ? -15.509 -11.430 8.410 1.00 91.12 84 VAL A CA 1
ATOM 640 C C . VAL A 1 84 ? -15.182 -12.931 8.388 1.00 91.12 84 VAL A C 1
ATOM 642 O O . VAL A 1 84 ? -15.962 -13.744 7.919 1.00 91.12 84 VAL A O 1
ATOM 645 N N . GLY A 1 85 ? -13.995 -13.332 8.849 1.00 90.06 85 GLY A N 1
ATOM 646 C CA . GLY A 1 85 ? -13.559 -14.732 8.904 1.00 90.06 85 GLY A CA 1
ATOM 647 C C . GLY A 1 85 ? -13.185 -15.363 7.557 1.00 90.06 85 GLY A C 1
ATOM 648 O O . GLY A 1 85 ? -12.760 -16.515 7.539 1.00 90.06 85 GLY A O 1
ATOM 649 N N . ARG A 1 86 ? -13.300 -14.625 6.446 1.00 89.31 86 ARG A N 1
ATOM 650 C CA . ARG A 1 86 ? -12.915 -15.042 5.087 1.00 89.31 86 ARG A CA 1
ATOM 651 C C . ARG A 1 86 ? -12.453 -13.843 4.249 1.00 89.31 86 ARG A C 1
ATOM 653 O O . ARG A 1 86 ? -12.793 -12.714 4.606 1.00 89.31 86 ARG A O 1
ATOM 660 N N . PRO A 1 87 ? -11.748 -14.048 3.123 1.00 88.94 87 PRO A N 1
ATOM 661 C CA . PRO A 1 87 ? -11.522 -12.979 2.158 1.00 88.94 87 PRO A CA 1
ATOM 662 C C . PRO A 1 87 ? -12.854 -12.422 1.640 1.00 88.94 87 PRO A C 1
ATOM 664 O O . PRO A 1 87 ? -13.847 -13.153 1.525 1.00 88.94 87 PRO A O 1
ATOM 667 N N . PHE A 1 88 ? -12.878 -11.129 1.322 1.00 89.19 88 PHE A N 1
ATOM 668 C CA . PHE A 1 88 ? -14.028 -10.535 0.645 1.00 89.19 88 PHE A CA 1
ATOM 669 C C . PHE A 1 88 ? -14.113 -11.040 -0.798 1.00 89.19 88 PHE A C 1
ATOM 671 O O . PHE A 1 88 ? -13.098 -11.329 -1.439 1.00 89.19 88 PHE A O 1
ATOM 678 N N . THR A 1 89 ? -15.335 -11.124 -1.312 1.00 88.12 89 THR A N 1
ATOM 679 C CA . THR A 1 89 ? -15.587 -11.346 -2.736 1.00 88.12 89 THR A CA 1
ATOM 680 C C . THR A 1 89 ? -15.286 -10.079 -3.540 1.00 88.12 89 THR A C 1
ATOM 682 O O . THR A 1 89 ? -15.220 -8.974 -3.002 1.00 88.12 89 THR A O 1
ATOM 685 N N . GLU A 1 90 ? -15.138 -10.225 -4.855 1.00 86.81 90 GLU A N 1
ATOM 686 C CA . GLU A 1 90 ? -14.980 -9.086 -5.764 1.00 86.81 90 GLU A CA 1
ATOM 687 C C . GLU A 1 90 ? -16.151 -8.095 -5.663 1.00 86.81 90 GLU A C 1
ATOM 689 O O . GLU A 1 90 ? -15.927 -6.892 -5.549 1.00 86.81 90 GLU A O 1
ATOM 694 N N . ALA A 1 91 ? -17.392 -8.591 -5.618 1.00 89.38 91 ALA A N 1
ATOM 695 C CA . ALA A 1 91 ? -18.579 -7.747 -5.492 1.00 89.38 91 ALA A CA 1
ATOM 696 C C . ALA A 1 91 ? -18.587 -6.942 -4.180 1.00 89.38 91 ALA A C 1
ATOM 698 O O . ALA A 1 91 ? -18.872 -5.745 -4.194 1.00 89.38 91 ALA A O 1
ATOM 699 N N . GLU A 1 92 ? -18.214 -7.578 -3.066 1.00 91.56 92 GLU A N 1
ATOM 700 C CA . GLU A 1 92 ? -18.100 -6.933 -1.750 1.00 91.56 92 GLU A CA 1
ATOM 701 C C . GLU A 1 92 ? -17.017 -5.848 -1.737 1.00 91.56 92 GLU A C 1
ATOM 703 O O . GLU A 1 92 ? -17.227 -4.765 -1.193 1.00 91.56 92 GLU A O 1
ATOM 708 N N . ILE A 1 93 ? -15.866 -6.108 -2.363 1.00 91.62 93 ILE A N 1
ATOM 709 C CA . ILE A 1 93 ? -14.776 -5.130 -2.466 1.00 91.62 93 ILE A CA 1
ATOM 710 C C . ILE A 1 93 ? -15.197 -3.930 -3.316 1.00 91.62 93 ILE A C 1
ATOM 712 O O . ILE A 1 93 ? -14.970 -2.799 -2.897 1.00 91.62 93 ILE A O 1
ATOM 716 N N . ILE A 1 94 ? -15.848 -4.152 -4.463 1.00 90.62 94 ILE A N 1
ATOM 717 C CA . ILE A 1 94 ? -16.355 -3.073 -5.330 1.00 90.62 94 ILE A CA 1
ATOM 718 C C . ILE A 1 94 ? -17.384 -2.222 -4.591 1.00 90.62 94 ILE A C 1
ATOM 720 O O . ILE A 1 94 ? -17.354 -0.995 -4.677 1.00 90.62 94 ILE A O 1
ATOM 724 N N . GLN A 1 95 ? -18.319 -2.864 -3.891 1.00 92.69 95 GLN A N 1
ATOM 725 C CA . GLN A 1 95 ? -19.337 -2.159 -3.123 1.00 92.69 95 GLN A CA 1
ATOM 726 C C . GLN A 1 95 ? -18.690 -1.305 -2.034 1.00 92.69 95 GLN A C 1
ATOM 728 O O . GLN A 1 95 ? -18.991 -0.117 -1.937 1.00 92.69 95 GLN A O 1
ATOM 733 N N . LEU A 1 96 ? -17.779 -1.881 -1.246 1.00 94.25 96 LEU A N 1
ATOM 734 C CA . LEU A 1 96 ? -17.113 -1.151 -0.176 1.00 94.25 96 LEU A CA 1
ATOM 735 C C . LEU A 1 96 ? -16.248 -0.005 -0.71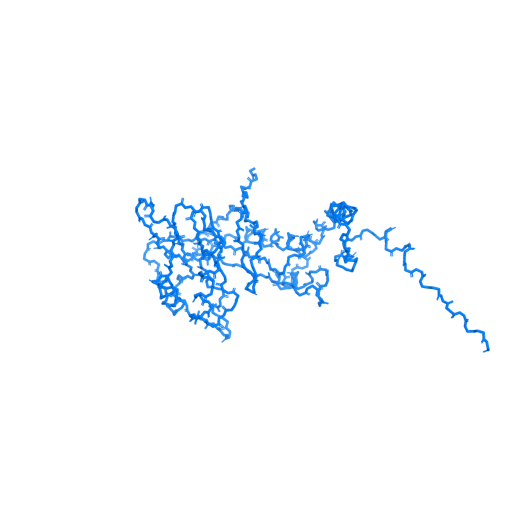1 1.00 94.25 96 LEU A C 1
ATOM 737 O O . LEU A 1 96 ? -16.274 1.081 -0.138 1.00 94.25 96 LEU A O 1
ATOM 741 N N . ASP A 1 97 ? -15.513 -0.219 -1.802 1.00 93.44 97 ASP A N 1
ATOM 742 C CA . ASP A 1 97 ? -14.711 0.822 -2.446 1.00 93.44 97 ASP A CA 1
ATOM 743 C C . ASP A 1 97 ? -15.593 2.006 -2.863 1.00 93.44 97 ASP A C 1
ATOM 745 O O . ASP A 1 97 ? -15.342 3.125 -2.426 1.00 93.44 97 ASP A O 1
ATOM 749 N N . LYS A 1 98 ? -16.710 1.760 -3.562 1.00 93.69 98 LYS A N 1
ATOM 750 C CA . LYS A 1 98 ? -17.678 2.811 -3.928 1.00 93.69 98 LYS A CA 1
ATOM 751 C C . LYS A 1 98 ? -18.217 3.569 -2.720 1.00 93.69 98 LYS A C 1
ATOM 753 O O . LYS A 1 98 ? -18.243 4.795 -2.741 1.00 93.69 98 LYS A O 1
ATOM 758 N N . LEU A 1 99 ? -18.595 2.865 -1.653 1.00 95.75 99 LEU A N 1
ATOM 759 C CA . LEU A 1 99 ? -19.074 3.504 -0.424 1.00 95.75 99 LEU A CA 1
ATOM 760 C C . LEU A 1 99 ? -17.996 4.395 0.207 1.00 95.75 99 LEU A C 1
ATOM 762 O O . LEU A 1 99 ? -18.294 5.489 0.683 1.00 95.75 99 LEU A O 1
ATOM 766 N N . ILE A 1 100 ? -16.732 3.964 0.197 1.00 95.19 100 ILE A N 1
ATOM 767 C CA . ILE A 1 100 ? -15.616 4.783 0.684 1.00 95.19 100 ILE A CA 1
ATOM 768 C C . ILE A 1 100 ? -15.428 6.011 -0.207 1.00 95.19 100 ILE A C 1
ATOM 770 O O . ILE A 1 100 ? -15.301 7.116 0.327 1.00 95.19 100 ILE A O 1
ATOM 774 N N . GLN A 1 101 ? -15.453 5.854 -1.531 1.00 94.38 101 GLN A N 1
ATOM 775 C CA . GLN A 1 101 ? -15.348 6.972 -2.473 1.00 94.38 101 GLN A CA 1
ATOM 776 C C . GLN A 1 101 ? -16.483 7.985 -2.272 1.00 94.38 101 GLN A C 1
ATOM 778 O O . GLN A 1 101 ? -16.222 9.179 -2.169 1.00 94.38 101 GLN A O 1
ATOM 783 N N . GLU A 1 102 ? -17.728 7.533 -2.116 1.00 95.44 102 GLU A N 1
ATOM 784 C CA . GLU A 1 102 ? -18.889 8.397 -1.857 1.00 95.44 102 GLU A CA 1
ATOM 785 C C . GLU A 1 102 ? -18.762 9.181 -0.544 1.00 95.44 102 GLU A C 1
ATOM 787 O O . GLU A 1 102 ? -19.159 10.345 -0.468 1.00 95.44 102 GLU A O 1
ATOM 792 N N . LYS A 1 103 ? -18.199 8.564 0.504 1.00 95.25 103 LYS A N 1
ATOM 793 C CA . LYS A 1 103 ? -18.028 9.209 1.817 1.00 95.25 103 LYS A CA 1
ATOM 794 C C . LYS A 1 103 ? -16.831 10.149 1.883 1.00 95.25 103 LYS A C 1
ATOM 796 O O . LYS A 1 103 ? -16.883 11.129 2.624 1.00 95.25 103 LYS A O 1
ATOM 801 N N . THR A 1 104 ? -15.753 9.826 1.175 1.00 93.38 104 THR A N 1
ATOM 802 C CA . THR A 1 104 ? -14.471 10.547 1.260 1.00 93.38 104 THR A CA 1
ATOM 803 C C . THR A 1 104 ? -14.253 11.531 0.117 1.00 93.38 104 THR A C 1
ATOM 805 O O . THR A 1 104 ? -13.466 12.460 0.266 1.00 93.38 104 THR A O 1
ATOM 808 N N . GLY A 1 105 ? -14.927 11.335 -1.017 1.00 92.19 105 GLY A N 1
ATOM 809 C CA . GLY A 1 105 ? -14.663 12.045 -2.267 1.00 92.19 105 GLY A CA 1
ATOM 810 C C . GLY A 1 105 ? -13.348 11.645 -2.945 1.00 92.19 105 GLY A C 1
ATOM 811 O O . GLY A 1 105 ? -12.894 12.372 -3.823 1.00 92.19 105 GLY A O 1
ATOM 812 N N . MET A 1 106 ? -12.714 10.539 -2.532 1.00 89.12 106 MET A N 1
ATOM 813 C CA . MET A 1 106 ? -11.393 10.113 -3.011 1.00 89.12 106 MET A CA 1
ATOM 814 C C . MET A 1 106 ? -11.438 8.713 -3.616 1.00 89.12 106 MET A C 1
ATOM 816 O O . MET A 1 106 ? -11.896 7.776 -2.970 1.00 89.12 106 MET A O 1
ATOM 820 N N . ASP A 1 107 ? -10.881 8.564 -4.813 1.00 86.50 107 ASP A N 1
ATOM 821 C CA . ASP A 1 107 ? -10.821 7.325 -5.605 1.00 86.50 107 ASP A CA 1
ATOM 822 C C . ASP A 1 107 ? -9.580 6.454 -5.336 1.00 86.50 107 ASP A C 1
ATOM 824 O O . ASP A 1 107 ? -9.486 5.329 -5.821 1.00 86.50 107 ASP A O 1
ATOM 828 N N . PHE A 1 108 ? -8.635 6.946 -4.531 1.00 83.44 108 PHE A N 1
ATOM 829 C CA . PHE A 1 108 ? -7.376 6.258 -4.221 1.00 83.44 108 PHE A CA 1
ATOM 830 C C . PHE A 1 108 ? -7.325 5.643 -2.808 1.00 83.44 108 PHE A C 1
ATOM 832 O O . PHE A 1 108 ? -6.296 5.096 -2.402 1.00 83.44 108 PHE A O 1
ATOM 839 N N . LEU A 1 109 ? -8.407 5.735 -2.023 1.00 88.12 109 LEU A N 1
ATOM 840 C CA . LEU A 1 109 ? -8.509 5.174 -0.664 1.00 88.12 109 LEU A CA 1
ATOM 841 C C . LEU A 1 109 ? -9.128 3.769 -0.650 1.00 88.12 109 LEU A C 1
ATOM 843 O O . LEU A 1 109 ? -10.001 3.463 0.164 1.00 88.12 109 LEU A O 1
ATOM 847 N N . SER A 1 110 ? -8.646 2.905 -1.538 1.00 87.69 110 SER A N 1
ATOM 848 C CA . SER A 1 110 ? -9.229 1.586 -1.760 1.00 87.69 110 SER A CA 1
ATOM 849 C C . SER A 1 110 ? -8.978 0.574 -0.629 1.00 87.69 110 SER A C 1
ATOM 851 O O . SER A 1 110 ? -7.931 0.616 0.036 1.00 87.69 110 SER A O 1
ATOM 853 N N . PRO A 1 111 ? -9.904 -0.383 -0.409 1.00 92.94 111 PRO A N 1
ATOM 854 C CA . PRO A 1 111 ? -9.707 -1.488 0.523 1.00 92.94 111 PRO A CA 1
ATOM 855 C C . PRO A 1 111 ? -8.503 -2.367 0.165 1.00 92.94 111 PRO A C 1
ATOM 857 O O . PRO A 1 111 ? -8.299 -2.744 -0.987 1.00 92.94 111 PRO A O 1
ATOM 860 N N . VAL A 1 112 ? -7.731 -2.765 1.178 1.00 91.19 112 VAL A N 1
ATOM 861 C CA . VAL A 1 112 ? -6.624 -3.718 1.037 1.00 91.19 112 VAL A CA 1
ATOM 862 C C . VAL A 1 112 ? -7.057 -5.082 1.554 1.00 91.19 112 VAL A C 1
ATOM 864 O O . VAL A 1 112 ? -7.194 -5.278 2.761 1.00 91.19 112 VAL A O 1
ATOM 867 N N . SER A 1 113 ? -7.246 -6.034 0.650 1.00 90.88 113 SER A N 1
ATOM 868 C CA . SER A 1 113 ? -7.700 -7.385 0.985 1.00 90.88 113 SER A CA 1
ATOM 869 C C . SER A 1 113 ? -6.774 -8.124 1.955 1.00 90.88 113 SER A C 1
ATOM 871 O O . SER A 1 113 ? -5.545 -8.016 1.894 1.00 90.88 113 SER A O 1
ATOM 873 N N . THR A 1 114 ? -7.377 -8.906 2.849 1.00 90.75 114 THR A N 1
ATOM 874 C CA . THR A 1 114 ? -6.705 -9.839 3.761 1.00 90.75 114 THR A CA 1
ATOM 875 C C . THR A 1 114 ? -7.283 -11.246 3.605 1.00 90.75 114 THR A C 1
ATOM 877 O O . THR A 1 114 ? -8.290 -11.457 2.934 1.00 90.75 114 THR A O 1
ATOM 880 N N . ASP A 1 115 ? -6.654 -12.227 4.249 1.00 88.88 115 ASP A N 1
ATOM 881 C CA . ASP A 1 115 ? -7.152 -13.605 4.325 1.00 88.88 115 ASP A CA 1
ATOM 882 C C . ASP A 1 115 ? -8.480 -13.742 5.095 1.00 88.88 115 ASP A C 1
ATOM 884 O O . ASP A 1 115 ? -9.143 -14.773 5.027 1.00 88.88 115 ASP A O 1
ATOM 888 N N . THR A 1 116 ? -8.868 -12.708 5.839 1.00 90.81 116 THR A N 1
ATOM 889 C CA . THR A 1 116 ? -9.999 -12.723 6.771 1.00 90.81 116 THR A CA 1
ATOM 890 C C . THR A 1 116 ? -10.932 -11.525 6.603 1.00 90.81 116 THR A C 1
ATOM 892 O O . THR A 1 116 ? -11.878 -11.377 7.378 1.00 90.81 116 THR A O 1
ATOM 895 N N . GLY A 1 117 ? -10.690 -10.673 5.606 1.00 92.88 117 GLY A N 1
ATOM 896 C CA . GLY A 1 117 ? -11.515 -9.518 5.288 1.00 92.88 117 GLY A CA 1
ATOM 897 C C . GLY A 1 117 ? -10.739 -8.447 4.526 1.00 92.88 117 GLY A C 1
ATOM 898 O O . GLY A 1 117 ? -10.155 -8.730 3.479 1.00 92.88 117 GLY A O 1
ATOM 899 N N . VAL A 1 118 ? -10.722 -7.218 5.048 1.00 94.62 118 VAL A N 1
ATOM 900 C CA . VAL A 1 118 ? -10.030 -6.072 4.437 1.00 94.62 118 VAL A CA 1
ATOM 901 C C . VAL A 1 118 ? -9.407 -5.146 5.479 1.00 94.62 118 VAL A C 1
ATOM 903 O O . VAL A 1 118 ? -9.833 -5.067 6.633 1.00 94.62 118 VAL A O 1
ATOM 906 N N . ARG A 1 119 ? -8.413 -4.373 5.047 1.00 96.00 119 ARG A N 1
ATOM 907 C CA . ARG A 1 119 ? -7.865 -3.232 5.776 1.00 96.00 119 ARG A CA 1
ATOM 908 C C . ARG A 1 119 ? -8.155 -1.941 5.039 1.00 96.00 119 ARG A C 1
ATOM 910 O O . ARG A 1 119 ? -7.922 -1.838 3.841 1.00 96.00 119 ARG A O 1
ATOM 917 N N . LEU A 1 120 ? -8.602 -0.946 5.789 1.00 96.31 120 LEU A N 1
ATOM 918 C CA . LEU A 1 120 ? -8.907 0.392 5.293 1.00 96.31 120 LEU A CA 1
ATOM 919 C C . LEU A 1 120 ? -7.878 1.343 5.890 1.00 96.31 120 LEU A C 1
ATOM 921 O O . LEU A 1 120 ? -7.695 1.350 7.109 1.00 96.31 120 LEU A O 1
ATOM 925 N N . LEU A 1 121 ? -7.147 2.077 5.054 1.00 95.38 121 LEU A N 1
ATOM 926 C CA . LEU A 1 121 ? -5.957 2.824 5.459 1.00 95.38 121 LEU A CA 1
ATOM 927 C C . LEU A 1 121 ? -6.079 4.284 5.028 1.00 95.38 121 LEU A C 1
ATOM 929 O O . LEU A 1 121 ? -6.329 4.573 3.863 1.00 95.38 121 LEU A O 1
ATOM 933 N N . ASN A 1 122 ? -5.825 5.209 5.952 1.00 94.81 122 ASN A N 1
ATOM 934 C CA . ASN A 1 122 ? -5.735 6.624 5.619 1.00 94.81 122 ASN A CA 1
ATOM 935 C C . ASN A 1 122 ? -4.301 6.993 5.211 1.00 94.81 122 ASN A C 1
ATOM 937 O O . ASN A 1 122 ? -3.426 7.144 6.070 1.00 94.81 122 ASN A O 1
ATOM 941 N N . PHE A 1 123 ? -4.074 7.166 3.907 1.00 89.06 123 PHE A N 1
ATOM 942 C CA . PHE A 1 123 ? -2.799 7.618 3.330 1.00 89.06 123 PHE A CA 1
ATOM 943 C C . PHE A 1 123 ? -2.701 9.145 3.151 1.00 89.06 123 PHE A C 1
ATOM 945 O O . PHE A 1 123 ? -1.710 9.630 2.591 1.00 89.06 123 PHE A O 1
ATOM 952 N N . THR A 1 124 ? -3.723 9.900 3.565 1.00 87.06 124 THR A N 1
ATOM 953 C CA . THR A 1 124 ? -3.826 11.344 3.286 1.00 87.06 124 THR A CA 1
ATOM 954 C C . THR A 1 124 ? -3.407 12.228 4.446 1.00 87.06 124 THR A C 1
ATOM 956 O O . THR A 1 124 ? -2.959 13.341 4.206 1.00 87.06 124 THR A O 1
ATOM 959 N N . ASP A 1 125 ? -3.506 11.734 5.682 1.00 79.50 125 ASP A N 1
ATOM 960 C CA . ASP A 1 125 ? -3.227 12.505 6.896 1.00 79.50 125 ASP A CA 1
ATOM 961 C C . ASP A 1 125 ? -1.867 13.228 6.824 1.00 79.50 125 ASP A C 1
ATOM 963 O O . ASP A 1 125 ? -0.822 12.597 6.639 1.00 79.50 125 ASP A O 1
ATOM 967 N N . GLY A 1 126 ? -1.888 14.557 6.968 1.00 73.50 126 GLY A N 1
ATOM 968 C CA . GLY A 1 126 ? -0.697 15.414 6.900 1.00 73.50 126 GLY A CA 1
ATOM 969 C C . GLY A 1 126 ? -0.296 15.918 5.505 1.00 73.50 126 GLY A C 1
ATOM 970 O O . GLY A 1 126 ? 0.792 16.475 5.380 1.00 73.50 126 GLY A O 1
ATOM 971 N N . LYS A 1 127 ? -1.135 15.730 4.479 1.00 81.12 127 LYS A N 1
ATOM 972 C CA . LYS A 1 127 ? -1.016 16.339 3.137 1.00 81.12 127 LYS A CA 1
ATOM 973 C C . LYS A 1 127 ? -1.944 17.557 2.975 1.00 81.12 127 LYS A C 1
ATOM 975 O O . LYS A 1 127 ? -2.817 17.771 3.810 1.00 81.12 127 LYS A O 1
ATOM 980 N N . ASP A 1 128 ? -1.768 18.327 1.901 1.00 76.69 128 ASP A N 1
ATOM 98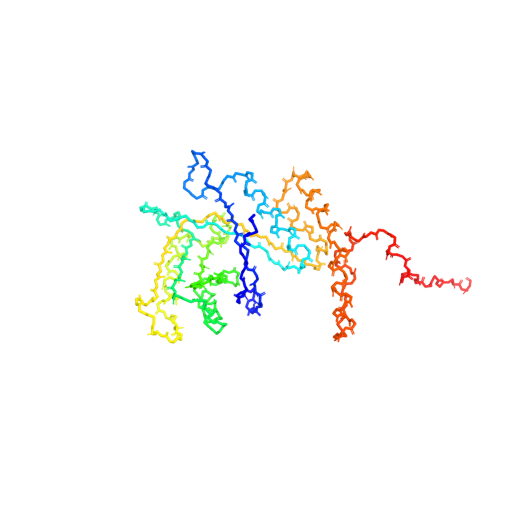1 C CA . ASP A 1 128 ? -2.534 19.563 1.655 1.00 76.69 128 ASP A CA 1
ATOM 982 C C . ASP A 1 128 ? -4.052 19.313 1.526 1.00 76.69 128 ASP A C 1
ATOM 984 O O . ASP A 1 128 ? -4.841 20.068 2.088 1.00 76.69 128 ASP A O 1
ATOM 988 N N . ASP A 1 129 ? -4.449 18.184 0.926 1.00 80.06 129 ASP A N 1
ATOM 989 C CA . ASP A 1 129 ? -5.845 17.721 0.826 1.00 80.06 129 ASP A CA 1
ATOM 990 C C . ASP A 1 129 ? -6.141 16.557 1.794 1.00 80.06 129 ASP A C 1
ATOM 992 O O . ASP A 1 129 ? -6.821 15.585 1.463 1.00 80.06 129 ASP A O 1
ATOM 996 N N . ALA A 1 130 ? -5.552 16.588 2.993 1.00 87.25 130 ALA A N 1
ATOM 997 C CA . ALA A 1 130 ? -5.693 15.510 3.967 1.00 87.25 130 ALA A CA 1
ATOM 998 C C . ALA A 1 130 ? -7.110 15.384 4.531 1.00 87.25 130 ALA A C 1
ATOM 1000 O O . ALA A 1 130 ? -7.683 16.359 5.012 1.00 87.25 130 ALA A O 1
ATOM 1001 N N . ILE A 1 131 ? -7.591 14.145 4.654 1.00 93.44 131 ILE A N 1
ATOM 1002 C CA . ILE A 1 131 ? -8.677 13.809 5.575 1.00 93.44 131 ILE A CA 1
ATOM 1003 C C . ILE A 1 131 ? -8.044 13.503 6.939 1.00 93.44 131 ILE A C 1
ATOM 1005 O O . ILE A 1 131 ? -7.313 12.511 7.067 1.00 93.44 131 ILE A O 1
ATOM 1009 N N . PRO A 1 132 ? -8.312 14.295 7.994 1.00 95.06 132 PRO A N 1
ATOM 1010 C CA . PRO A 1 132 ? -7.810 13.998 9.329 1.00 95.06 132 PRO A CA 1
ATOM 1011 C C . PRO A 1 132 ? -8.289 12.627 9.812 1.00 95.06 132 PRO A C 1
ATOM 1013 O O . PRO A 1 132 ? -9.444 12.252 9.623 1.00 95.06 132 PRO A O 1
ATOM 1016 N N . ASN A 1 133 ? -7.441 11.892 10.535 1.00 95.50 133 ASN A N 1
ATOM 1017 C CA . ASN A 1 133 ? -7.756 10.526 10.985 1.00 95.50 133 ASN A CA 1
ATOM 1018 C C . ASN A 1 133 ? -9.108 10.370 11.697 1.00 95.50 133 ASN A C 1
ATOM 1020 O O . ASN A 1 133 ? -9.783 9.361 11.516 1.00 95.50 133 ASN A O 1
ATOM 1024 N N . VAL A 1 134 ? -9.501 11.341 12.526 1.00 95.81 134 VAL A N 1
ATOM 1025 C CA . VAL A 1 134 ? -10.783 11.290 13.251 1.00 95.81 134 VAL A CA 1
ATOM 1026 C C . VAL A 1 134 ? -11.967 11.403 12.291 1.00 95.81 134 VAL A C 1
ATOM 1028 O O . VAL A 1 134 ? -12.969 10.716 12.475 1.00 95.81 134 VAL A O 1
ATOM 1031 N N . GLU A 1 135 ? -11.842 12.242 11.268 1.00 96.06 135 GLU A N 1
ATOM 1032 C CA . GLU A 1 135 ? -12.865 12.419 10.245 1.00 96.06 135 GLU A CA 1
ATOM 1033 C C . GLU A 1 135 ? -12.936 11.209 9.315 1.00 96.06 135 GLU A C 1
ATOM 1035 O O . GLU A 1 135 ? -14.022 10.666 9.120 1.00 96.06 135 GLU A O 1
ATOM 1040 N N . TYR A 1 136 ? -11.785 10.706 8.862 1.00 96.44 136 TYR A N 1
ATOM 1041 C CA . TYR A 1 136 ? -11.707 9.460 8.100 1.00 96.44 136 TYR A CA 1
ATOM 1042 C C . TYR A 1 136 ? -12.382 8.311 8.858 1.00 96.44 136 TYR A C 1
ATOM 1044 O O . TYR A 1 136 ? -13.192 7.580 8.302 1.00 96.44 136 TYR A O 1
ATOM 1052 N N . GLN A 1 137 ? -12.127 8.185 10.166 1.00 95.56 137 GLN A N 1
ATOM 1053 C CA . GLN A 1 137 ? -12.785 7.172 10.994 1.00 95.56 137 GLN A CA 1
ATOM 1054 C C . GLN A 1 137 ? -14.305 7.294 11.010 1.00 95.56 137 GLN A C 1
ATOM 1056 O O . GLN A 1 137 ? -14.981 6.270 10.964 1.00 95.56 137 GLN A O 1
ATOM 1061 N N . ARG A 1 138 ? -14.841 8.515 11.084 1.00 97.25 138 ARG A N 1
ATOM 1062 C CA . ARG A 1 138 ? -16.288 8.742 11.016 1.00 97.25 138 ARG A CA 1
ATOM 1063 C C . ARG A 1 138 ? -16.838 8.290 9.660 1.00 97.25 138 ARG A C 1
ATOM 1065 O O . ARG A 1 138 ? -17.775 7.504 9.635 1.00 97.25 138 ARG A O 1
ATOM 1072 N N . MET A 1 139 ? -16.221 8.731 8.564 1.00 97.25 139 MET A N 1
ATOM 1073 C CA . MET A 1 139 ? -16.628 8.392 7.193 1.00 97.25 139 MET A CA 1
ATOM 1074 C C . MET A 1 139 ? -16.612 6.881 6.936 1.00 97.25 139 MET A C 1
ATOM 1076 O O . MET A 1 139 ? -17.566 6.341 6.384 1.00 97.25 139 MET A O 1
ATOM 1080 N N . ILE A 1 140 ? -15.565 6.183 7.386 1.00 96.94 140 ILE A N 1
ATOM 1081 C CA . ILE A 1 140 ? -15.462 4.726 7.245 1.00 96.94 140 ILE A CA 1
ATOM 1082 C C . ILE A 1 140 ? -16.534 4.002 8.058 1.00 96.94 140 ILE A C 1
ATOM 1084 O O . ILE A 1 140 ? -17.131 3.055 7.559 1.00 96.94 140 ILE A O 1
ATOM 1088 N N . LEU A 1 141 ? -16.811 4.431 9.291 1.00 96.12 141 LEU A N 1
ATOM 1089 C CA . LEU A 1 141 ? -17.881 3.819 10.083 1.00 96.12 141 LEU A CA 1
ATOM 1090 C C . LEU A 1 141 ? -19.256 4.028 9.434 1.00 96.12 141 LEU A C 1
ATOM 1092 O O . LEU A 1 141 ? -20.054 3.101 9.430 1.00 96.12 141 LEU A O 1
ATOM 1096 N N . GLU A 1 142 ? -19.508 5.195 8.838 1.00 96.31 142 GLU A N 1
ATOM 1097 C CA . GLU A 1 142 ? -20.732 5.451 8.067 1.00 96.31 142 GLU A CA 1
ATOM 1098 C C . GLU A 1 142 ? -20.826 4.608 6.790 1.00 96.31 142 GLU A C 1
ATOM 1100 O O . GLU A 1 142 ? -21.927 4.233 6.403 1.00 96.31 142 GLU A O 1
ATOM 1105 N N . ALA A 1 143 ? -19.704 4.322 6.121 1.00 95.88 143 ALA A N 1
ATOM 1106 C CA . ALA A 1 143 ? -19.677 3.400 4.984 1.00 95.88 143 ALA A CA 1
ATOM 1107 C C . ALA A 1 143 ? -19.984 1.962 5.429 1.00 95.88 143 ALA A C 1
ATOM 1109 O O . ALA A 1 143 ? -20.781 1.278 4.797 1.00 95.88 143 ALA A O 1
ATOM 1110 N N . LEU A 1 144 ? -19.383 1.513 6.536 1.00 94.56 144 LEU A N 1
ATOM 1111 C CA . LEU A 1 144 ? -19.571 0.160 7.064 1.00 94.56 144 LEU A CA 1
ATOM 1112 C C . LEU A 1 144 ? -20.977 -0.085 7.633 1.00 94.56 144 LEU A C 1
ATOM 1114 O O . LEU A 1 144 ? -21.416 -1.229 7.640 1.00 94.56 144 LEU A O 1
ATOM 1118 N N . ASP A 1 145 ? -21.677 0.954 8.096 1.00 93.25 145 ASP A N 1
ATOM 1119 C CA . ASP A 1 145 ? -23.051 0.854 8.620 1.00 93.25 145 ASP A CA 1
ATOM 1120 C C . ASP A 1 145 ? -24.078 0.475 7.538 1.00 93.25 145 ASP A C 1
ATOM 1122 O O . ASP A 1 145 ? -25.062 -0.203 7.817 1.00 93.25 145 ASP A O 1
ATOM 1126 N N . ILE A 1 146 ? -23.819 0.873 6.288 1.00 92.94 146 ILE A N 1
ATOM 1127 C CA . ILE A 1 146 ? -24.671 0.582 5.122 1.00 92.94 146 ILE A CA 1
ATOM 1128 C C . ILE A 1 146 ? -24.072 -0.479 4.192 1.00 92.94 146 ILE A C 1
ATOM 1130 O O . ILE A 1 146 ? -24.619 -0.752 3.125 1.00 92.94 146 ILE A O 1
ATOM 1134 N N . PHE A 1 147 ? -22.925 -1.048 4.562 1.00 92.25 147 PHE A N 1
ATOM 1135 C CA . PHE A 1 147 ? -22.255 -2.071 3.775 1.00 92.25 147 PHE A CA 1
ATOM 1136 C C . PHE A 1 147 ? -22.939 -3.428 3.965 1.00 92.25 147 PHE A C 1
ATOM 1138 O O . PHE A 1 147 ? -23.103 -3.906 5.088 1.00 92.25 147 PHE A O 1
ATOM 1145 N N . GLU A 1 148 ? -23.307 -4.067 2.857 1.00 87.88 148 GLU A N 1
ATOM 1146 C CA . GLU A 1 148 ? -23.948 -5.380 2.863 1.00 87.88 148 GLU A CA 1
ATOM 1147 C C . GLU A 1 148 ? -22.918 -6.474 2.570 1.00 87.88 148 GLU A C 1
ATOM 1149 O O . GLU A 1 148 ? -22.161 -6.399 1.607 1.00 87.88 148 GLU A O 1
ATOM 1154 N N . ILE A 1 149 ? -22.894 -7.512 3.406 1.00 82.94 149 ILE A N 1
ATOM 1155 C CA . ILE A 1 149 ? -22.007 -8.667 3.240 1.00 82.94 149 ILE A CA 1
ATOM 1156 C C . ILE A 1 149 ? -22.851 -9.865 2.825 1.00 82.94 149 ILE A C 1
ATOM 1158 O O . ILE A 1 149 ? -23.882 -10.153 3.439 1.00 82.94 149 ILE A O 1
ATOM 1162 N N . SER A 1 150 ? -22.392 -10.587 1.808 1.00 74.38 150 SER A N 1
ATOM 1163 C CA . SER A 1 150 ? -23.019 -11.840 1.395 1.00 74.38 150 SER A CA 1
ATOM 1164 C C . SER A 1 150 ? -22.763 -12.942 2.436 1.00 74.38 150 SER A C 1
ATOM 1166 O O . SER A 1 150 ? -21.654 -13.077 2.954 1.00 74.38 150 SER A O 1
ATOM 1168 N N . ASP A 1 151 ? -23.790 -13.731 2.762 1.00 63.56 151 ASP A N 1
ATOM 1169 C CA . ASP A 1 151 ? -23.725 -14.866 3.697 1.00 63.56 151 ASP A CA 1
ATOM 1170 C C . ASP A 1 151 ? -23.195 -14.542 5.113 1.00 63.56 151 ASP A C 1
ATOM 1172 O O . ASP A 1 151 ? -22.112 -14.969 5.525 1.00 63.56 151 ASP A O 1
ATOM 1176 N N . ILE A 1 152 ? -24.013 -13.868 5.934 1.00 56.88 152 ILE A N 1
ATOM 1177 C CA . ILE A 1 152 ? -23.780 -13.736 7.387 1.00 56.88 152 ILE A CA 1
ATOM 1178 C C . ILE A 1 152 ? -24.167 -15.049 8.099 1.00 56.88 152 ILE A C 1
ATOM 1180 O O . ILE A 1 152 ? -25.041 -15.095 8.959 1.00 56.88 152 ILE A O 1
ATOM 1184 N N . THR A 1 153 ? -23.522 -16.156 7.737 1.00 53.03 153 THR A N 1
ATOM 1185 C CA . THR A 1 153 ? -23.471 -17.380 8.564 1.00 53.03 153 THR A CA 1
ATOM 1186 C C . THR A 1 153 ? -22.166 -17.463 9.357 1.00 53.03 153 THR A C 1
ATOM 1188 O O . THR A 1 153 ? -21.784 -18.527 9.837 1.00 53.03 153 THR A O 1
ATOM 1191 N N . ILE A 1 154 ? -21.452 -16.343 9.486 1.00 55.12 154 ILE A N 1
ATOM 1192 C CA . ILE A 1 154 ? -20.228 -16.248 10.279 1.00 55.12 154 ILE A CA 1
ATOM 1193 C C . ILE A 1 154 ? -20.627 -16.096 11.746 1.00 55.12 154 ILE A C 1
ATOM 1195 O O . ILE A 1 154 ? -21.155 -15.056 12.153 1.00 55.12 154 ILE A O 1
ATOM 1199 N N . ASP A 1 155 ? -20.353 -17.127 12.542 1.00 52.72 155 ASP A N 1
ATOM 1200 C CA . ASP A 1 155 ? -20.467 -17.081 13.999 1.00 52.72 155 ASP A CA 1
ATOM 1201 C C . ASP A 1 155 ? -19.642 -15.891 14.534 1.00 52.72 155 ASP A C 1
ATOM 1203 O O . ASP A 1 155 ? -18.410 -15.892 14.500 1.00 52.72 155 ASP A O 1
ATOM 1207 N N . GLY A 1 156 ? -20.326 -14.833 14.983 1.00 62.09 156 GLY A N 1
ATOM 1208 C CA . GLY A 1 156 ? -19.708 -13.616 15.526 1.00 62.09 156 GLY A CA 1
ATOM 1209 C C . GLY A 1 156 ? -19.728 -12.363 14.635 1.00 62.09 156 GLY A C 1
ATOM 1210 O O . GLY A 1 156 ? -19.297 -11.314 15.114 1.00 62.09 156 GLY A O 1
ATOM 1211 N N . GLY A 1 157 ? -20.257 -12.432 13.406 1.00 77.50 157 GLY A N 1
ATOM 1212 C CA . GLY A 1 157 ? -20.495 -11.267 12.536 1.00 77.50 157 GLY A CA 1
ATOM 1213 C C . GLY A 1 157 ? -19.240 -10.488 12.098 1.00 77.50 157 GLY A C 1
ATOM 1214 O O . GLY A 1 157 ? -18.108 -10.937 12.270 1.00 77.50 157 GLY A O 1
ATOM 1215 N N . MET A 1 158 ? -19.447 -9.299 11.514 1.00 88.81 158 MET A N 1
ATOM 1216 C CA . MET A 1 158 ? -18.365 -8.395 11.097 1.00 88.81 158 MET A CA 1
ATOM 1217 C C . MET A 1 158 ? -17.668 -7.776 12.318 1.00 88.81 158 MET A C 1
ATOM 1219 O O . MET A 1 158 ? -18.277 -7.043 13.099 1.00 88.81 158 MET A O 1
ATOM 1223 N N . GLN A 1 159 ? -16.366 -8.022 12.465 1.00 92.31 159 GLN A N 1
ATOM 1224 C CA . GLN A 1 159 ? -15.540 -7.437 13.520 1.00 92.31 159 GLN A CA 1
ATOM 1225 C C . GLN A 1 159 ? -14.706 -6.282 12.979 1.00 92.31 159 GLN A C 1
ATOM 1227 O O . GLN A 1 159 ? -13.909 -6.455 12.063 1.00 92.31 159 GLN A O 1
ATOM 1232 N N . VAL A 1 160 ? -14.819 -5.116 13.611 1.00 94.00 160 VAL A N 1
ATOM 1233 C CA . VAL A 1 160 ? -14.102 -3.906 13.196 1.00 94.00 160 VAL A CA 1
ATOM 1234 C C . VAL A 1 160 ? -13.114 -3.491 14.286 1.00 94.00 160 VAL A C 1
ATOM 1236 O O . VAL A 1 160 ? -13.500 -3.225 15.427 1.00 94.00 160 VAL A O 1
ATOM 1239 N N . LYS A 1 161 ? -11.818 -3.428 13.957 1.00 95.69 161 LYS A N 1
ATOM 1240 C CA . LYS A 1 161 ? -10.752 -3.008 14.885 1.00 95.69 161 LYS A CA 1
ATOM 1241 C C . LYS A 1 161 ? -9.959 -1.843 14.321 1.00 95.69 161 LYS A C 1
ATOM 1243 O O . LYS A 1 161 ? -9.448 -1.906 13.212 1.00 95.69 161 LYS A O 1
ATOM 1248 N N . GLN A 1 162 ? -9.775 -0.806 15.127 1.00 95.94 162 GLN A N 1
ATOM 1249 C CA . GLN A 1 162 ? -8.929 0.330 14.768 1.00 95.94 162 GLN A CA 1
ATOM 1250 C C . GLN A 1 162 ? -7.462 0.071 15.126 1.00 95.94 162 GLN A C 1
ATOM 1252 O O . GLN A 1 162 ? -7.157 -0.543 16.156 1.00 95.94 162 GLN A O 1
ATOM 1257 N N . PHE A 1 163 ? -6.542 0.587 14.315 1.00 96.56 163 PHE A N 1
ATOM 1258 C CA . PHE A 1 163 ? -5.106 0.488 14.569 1.00 96.56 163 PHE A CA 1
ATOM 1259 C C . PHE A 1 163 ? -4.329 1.733 14.130 1.00 96.56 163 PHE A C 1
ATOM 1261 O O . PHE A 1 163 ? -4.776 2.540 13.316 1.00 96.56 163 PHE A O 1
ATOM 1268 N N . LYS A 1 164 ? -3.118 1.882 14.684 1.00 95.94 164 LYS A N 1
ATOM 1269 C CA . LYS A 1 164 ? -2.080 2.738 14.093 1.00 95.94 164 LYS A CA 1
ATOM 1270 C C . LYS A 1 164 ? -1.321 1.924 13.058 1.00 95.94 164 LYS A C 1
ATOM 1272 O O . LYS A 1 164 ? -0.991 0.776 13.328 1.00 95.94 164 LYS A O 1
ATOM 1277 N N . ALA A 1 165 ? -0.988 2.516 11.928 1.00 95.12 165 ALA A N 1
ATOM 1278 C CA . ALA A 1 165 ? -0.240 1.888 10.858 1.00 95.12 165 ALA A CA 1
ATOM 1279 C C . ALA A 1 165 ? 1.012 2.697 10.518 1.00 95.12 165 ALA A C 1
ATOM 1281 O O . ALA A 1 165 ? 0.944 3.925 10.402 1.00 95.12 165 ALA A O 1
ATOM 1282 N N . GLN A 1 166 ? 2.128 1.995 10.308 1.00 94.56 166 GLN A N 1
ATOM 1283 C CA . GLN A 1 166 ? 3.193 2.508 9.446 1.00 94.56 166 GLN A CA 1
ATOM 1284 C C . GLN A 1 166 ? 2.753 2.257 8.012 1.00 94.56 166 GLN A C 1
ATOM 1286 O O . GLN A 1 166 ? 2.430 1.117 7.682 1.00 94.56 166 GLN A O 1
ATOM 1291 N N . LEU A 1 167 ? 2.752 3.297 7.187 1.00 92.62 167 LEU A N 1
ATOM 1292 C CA . LEU A 1 167 ? 2.303 3.238 5.801 1.00 92.62 167 LEU A CA 1
ATOM 1293 C C . LEU A 1 167 ? 3.447 3.596 4.856 1.00 92.62 167 LEU A C 1
ATOM 1295 O O . LEU A 1 167 ? 4.372 4.321 5.235 1.00 92.62 167 LEU A O 1
ATOM 1299 N N . GLY A 1 168 ? 3.343 3.115 3.626 1.00 90.75 168 GLY A N 1
ATOM 1300 C CA . GLY A 1 168 ? 4.050 3.646 2.475 1.00 90.75 168 GLY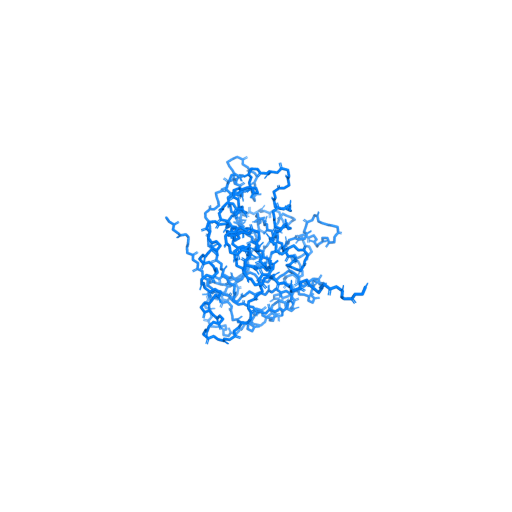 A CA 1
ATOM 1301 C C . GLY A 1 168 ? 3.279 3.313 1.212 1.00 90.75 168 GLY A C 1
ATOM 1302 O O . GLY A 1 168 ? 2.718 2.229 1.089 1.00 90.75 168 GLY A O 1
ATOM 1303 N N . TYR A 1 169 ? 3.232 4.272 0.303 1.00 90.00 169 TYR A N 1
ATOM 1304 C CA . TYR A 1 169 ? 2.598 4.129 -0.992 1.00 90.00 169 TYR A CA 1
ATOM 1305 C C . TYR A 1 169 ? 3.396 4.942 -1.994 1.00 90.00 169 TYR A C 1
ATOM 1307 O O . TYR A 1 169 ? 3.827 6.056 -1.687 1.00 90.00 169 TYR A O 1
ATOM 1315 N N . VAL A 1 170 ? 3.616 4.368 -3.163 1.00 90.94 170 VAL A N 1
ATOM 1316 C CA . VAL A 1 170 ? 4.267 5.040 -4.276 1.00 90.94 170 VAL A CA 1
ATOM 1317 C C . VAL A 1 170 ? 3.647 4.525 -5.566 1.00 90.94 170 VAL A C 1
ATOM 1319 O O . VAL A 1 170 ? 3.298 3.349 -5.662 1.00 90.94 170 VAL A O 1
ATOM 1322 N N . SER A 1 171 ? 3.491 5.412 -6.537 1.00 91.38 171 SER A N 1
ATOM 1323 C CA . SER A 1 171 ? 2.976 5.105 -7.866 1.00 91.38 171 SER A CA 1
ATOM 1324 C C . SER A 1 171 ? 3.949 5.553 -8.947 1.00 91.38 171 SER A C 1
ATOM 1326 O O . SER A 1 171 ? 4.883 6.314 -8.681 1.00 91.38 171 SER A O 1
ATOM 1328 N N . ASN A 1 172 ? 3.740 5.058 -10.162 1.00 93.12 172 ASN A N 1
ATOM 1329 C CA . ASN A 1 172 ? 4.509 5.446 -11.331 1.00 93.12 172 ASN A CA 1
ATOM 1330 C C . ASN A 1 172 ? 3.585 5.674 -12.528 1.00 93.12 172 ASN A C 1
ATOM 1332 O O . ASN A 1 172 ? 2.777 4.821 -12.872 1.00 93.12 172 ASN A O 1
ATOM 1336 N N . ASP A 1 173 ? 3.749 6.815 -13.192 1.00 93.38 173 ASP A N 1
ATOM 1337 C CA . ASP A 1 173 ? 3.131 7.075 -14.489 1.00 93.38 173 ASP A CA 1
ATOM 1338 C C . ASP A 1 173 ? 4.043 6.506 -15.580 1.00 93.38 173 ASP A C 1
ATOM 1340 O O . ASP A 1 173 ? 5.026 7.135 -15.974 1.00 93.38 173 ASP A O 1
ATOM 1344 N N . TRP A 1 174 ? 3.720 5.314 -16.079 1.00 92.75 174 TRP A N 1
ATOM 1345 C CA . TRP A 1 174 ? 4.522 4.610 -17.086 1.00 92.75 174 TRP A CA 1
ATOM 1346 C C . TRP A 1 174 ? 4.654 5.343 -18.421 1.00 92.75 174 TRP A C 1
ATOM 1348 O O . TRP A 1 174 ? 5.569 5.045 -19.188 1.00 92.75 174 TRP A O 1
ATOM 1358 N N . LYS A 1 175 ? 3.775 6.310 -18.716 1.00 92.56 175 LYS A N 1
ATOM 1359 C CA . LYS A 1 175 ? 3.893 7.133 -19.928 1.00 92.56 175 LYS A CA 1
ATOM 1360 C C . LYS A 1 175 ? 4.960 8.211 -19.766 1.00 92.56 175 LYS A C 1
ATOM 1362 O O . LYS A 1 175 ? 5.607 8.566 -20.746 1.00 92.56 175 LYS A O 1
ATOM 1367 N N . LYS A 1 176 ? 5.137 8.737 -18.550 1.00 94.88 176 LYS A N 1
ATOM 1368 C CA . LYS A 1 176 ? 6.121 9.791 -18.240 1.00 94.88 176 LYS A CA 1
ATOM 1369 C C . LYS A 1 176 ? 7.453 9.240 -17.732 1.00 94.88 176 LYS A C 1
ATOM 1371 O O . LYS A 1 176 ? 8.485 9.855 -17.968 1.00 94.88 176 LYS A O 1
ATOM 1376 N N . ALA A 1 177 ? 7.414 8.106 -17.041 1.00 95.44 177 ALA A N 1
ATOM 1377 C CA . ALA A 1 177 ? 8.540 7.445 -16.395 1.00 95.44 177 ALA A CA 1
ATOM 1378 C C . ALA A 1 177 ? 8.558 5.950 -16.781 1.00 95.44 177 ALA A C 1
ATOM 1380 O O . ALA A 1 177 ? 8.174 5.083 -15.983 1.00 95.44 177 ALA A O 1
ATOM 1381 N N . PRO A 1 178 ? 8.939 5.627 -18.033 1.00 95.06 178 PRO A N 1
ATOM 1382 C CA . PRO A 1 178 ? 8.831 4.277 -18.586 1.00 95.06 178 PRO A CA 1
ATOM 1383 C C . PRO A 1 178 ? 9.783 3.259 -17.947 1.00 95.06 178 PRO A C 1
ATOM 1385 O O . PRO A 1 178 ? 9.620 2.062 -18.186 1.00 95.06 178 PRO A O 1
ATOM 1388 N N . ASN A 1 179 ? 10.753 3.695 -17.137 1.00 94.50 179 ASN A N 1
ATOM 1389 C CA . ASN A 1 179 ? 11.683 2.821 -16.417 1.00 94.50 179 ASN A CA 1
ATOM 1390 C C . ASN A 1 179 ? 11.493 2.896 -14.893 1.00 94.50 179 ASN A C 1
ATOM 1392 O O . ASN A 1 179 ? 12.372 2.479 -14.135 1.00 94.50 179 ASN A O 1
ATOM 1396 N N . GLY A 1 180 ? 10.358 3.417 -14.421 1.00 94.88 180 GLY A N 1
ATOM 1397 C CA . GLY A 1 180 ? 10.065 3.506 -12.993 1.00 94.88 180 GLY A CA 1
ATOM 1398 C C . GLY A 1 180 ? 10.835 4.615 -12.274 1.00 94.88 180 GLY A C 1
ATOM 1399 O O . GLY A 1 180 ? 11.113 4.500 -11.082 1.00 94.88 180 GLY A O 1
ATOM 1400 N N . GLU A 1 181 ? 11.211 5.679 -12.976 1.00 95.75 181 GLU A N 1
ATOM 1401 C CA . GLU A 1 181 ? 11.976 6.804 -12.433 1.00 95.75 181 GLU A CA 1
ATOM 1402 C C . GLU A 1 181 ? 11.255 7.449 -11.236 1.00 95.75 181 GLU A C 1
ATOM 1404 O O . GLU A 1 181 ? 11.875 7.687 -10.199 1.00 95.75 181 GLU A O 1
ATOM 1409 N N . ILE A 1 182 ? 9.923 7.604 -11.299 1.00 95.44 182 ILE A N 1
ATOM 1410 C CA . ILE A 1 182 ? 9.135 8.158 -10.182 1.00 95.44 182 ILE A CA 1
ATOM 1411 C C . ILE A 1 182 ? 9.246 7.261 -8.950 1.00 95.44 182 ILE A C 1
ATOM 1413 O O . ILE A 1 182 ? 9.370 7.772 -7.831 1.00 95.44 182 ILE A O 1
ATOM 1417 N N . TYR A 1 183 ? 9.257 5.935 -9.125 1.00 95.62 183 TYR A N 1
ATOM 1418 C CA . TYR A 1 183 ? 9.470 5.027 -8.003 1.00 95.62 183 TYR A CA 1
ATOM 1419 C C . TYR A 1 183 ? 10.811 5.285 -7.318 1.00 95.62 183 TYR A C 1
ATOM 1421 O O . TYR A 1 183 ? 10.854 5.345 -6.088 1.00 95.62 183 TYR A O 1
ATOM 1429 N N . LEU A 1 184 ? 11.889 5.433 -8.090 1.00 94.31 184 LEU A N 1
ATOM 1430 C CA . LEU A 1 184 ? 13.244 5.621 -7.571 1.00 94.31 184 LEU A CA 1
ATOM 1431 C C . LEU A 1 184 ? 13.408 6.981 -6.885 1.00 94.31 184 LEU A C 1
ATOM 1433 O O . LEU A 1 184 ? 13.934 7.052 -5.769 1.00 94.31 184 LEU A O 1
ATOM 1437 N N . ASP A 1 185 ? 12.923 8.040 -7.523 1.00 93.62 185 ASP A N 1
ATOM 1438 C CA . ASP A 1 185 ? 13.135 9.417 -7.081 1.00 93.62 185 ASP A CA 1
ATOM 1439 C C . ASP A 1 185 ? 12.298 9.759 -5.851 1.00 93.62 185 ASP A C 1
ATOM 1441 O O . ASP A 1 185 ? 12.812 10.297 -4.869 1.00 93.62 185 ASP A O 1
ATOM 1445 N N . SER A 1 186 ? 11.018 9.377 -5.850 1.00 90.44 186 SER A N 1
ATOM 1446 C CA . SER A 1 186 ? 10.132 9.632 -4.708 1.00 90.44 186 SER A CA 1
ATOM 1447 C C . SER A 1 186 ? 10.443 8.728 -3.513 1.00 90.44 186 SER A C 1
ATOM 1449 O O . SER A 1 186 ? 10.236 9.109 -2.355 1.00 90.44 186 SER A O 1
ATOM 1451 N N . SER A 1 187 ? 10.948 7.514 -3.762 1.00 91.06 187 SER A N 1
ATOM 1452 C CA . SER A 1 187 ? 11.193 6.564 -2.682 1.00 91.06 187 SER A CA 1
ATOM 1453 C C . SER A 1 187 ? 12.515 6.784 -1.969 1.00 91.06 187 SER A C 1
ATOM 1455 O O . SER A 1 187 ? 12.588 6.526 -0.762 1.00 91.06 187 SER A O 1
ATOM 1457 N N . PHE A 1 188 ? 13.530 7.248 -2.693 1.00 92.88 188 PHE A N 1
ATOM 1458 C CA . PHE A 1 188 ? 14.911 7.312 -2.223 1.00 92.88 188 PHE A CA 1
ATOM 1459 C C . PHE A 1 188 ? 15.561 8.672 -2.540 1.00 92.88 188 PHE A C 1
ATOM 1461 O O . PHE A 1 188 ? 16.657 8.705 -3.107 1.00 92.88 188 PHE A O 1
ATOM 1468 N N . PRO A 1 189 ? 14.926 9.807 -2.177 1.00 90.94 189 PRO A N 1
ATOM 1469 C CA . PRO A 1 189 ? 15.464 11.126 -2.490 1.00 90.94 189 PRO A CA 1
ATOM 1470 C C . PRO A 1 189 ? 16.837 11.314 -1.837 1.00 90.94 189 PRO A C 1
ATOM 1472 O O . PRO A 1 189 ? 17.002 11.107 -0.633 1.00 90.94 189 PRO A O 1
ATOM 1475 N N . GLY A 1 190 ? 17.838 11.677 -2.644 1.00 90.69 190 GLY A N 1
ATOM 1476 C CA . GLY A 1 190 ? 19.217 11.862 -2.179 1.00 90.69 190 GLY A CA 1
ATOM 1477 C C . GLY A 1 190 ? 19.921 10.574 -1.730 1.00 90.69 190 GLY A C 1
ATOM 1478 O O . GLY A 1 190 ? 20.937 10.649 -1.040 1.00 90.69 190 GLY A O 1
ATOM 1479 N N . ARG A 1 191 ? 19.397 9.394 -2.093 1.00 91.81 191 ARG A N 1
ATOM 1480 C CA . ARG A 1 191 ? 19.934 8.075 -1.710 1.00 91.81 191 ARG A CA 1
ATOM 1481 C C . ARG A 1 191 ? 20.322 7.248 -2.944 1.00 91.81 191 ARG A C 1
ATOM 1483 O O . ARG A 1 191 ? 19.711 6.207 -3.208 1.00 91.81 191 ARG A O 1
ATOM 1490 N N . PRO A 1 192 ? 21.345 7.684 -3.707 1.00 94.25 192 PRO A N 1
ATOM 1491 C CA . PRO A 1 192 ? 21.767 7.001 -4.931 1.00 94.25 192 PRO A CA 1
ATOM 1492 C C . PRO A 1 192 ? 22.256 5.569 -4.671 1.00 94.25 192 PRO A C 1
ATOM 1494 O O . PRO A 1 192 ? 22.161 4.714 -5.548 1.00 94.25 192 PRO A O 1
ATOM 1497 N N . ASP A 1 193 ? 22.728 5.274 -3.455 1.00 93.94 193 ASP A N 1
ATOM 1498 C CA . ASP A 1 193 ? 23.106 3.929 -3.021 1.00 93.94 193 ASP A CA 1
ATOM 1499 C C . ASP A 1 193 ? 21.923 2.951 -3.067 1.00 93.94 193 ASP A C 1
ATOM 1501 O O . ASP A 1 193 ? 22.060 1.827 -3.556 1.00 93.94 193 ASP A O 1
ATOM 1505 N N . LEU A 1 194 ? 20.747 3.378 -2.595 1.00 93.56 194 LEU A N 1
ATOM 1506 C CA . LEU A 1 194 ? 19.536 2.558 -2.600 1.00 93.56 194 LEU A CA 1
ATOM 1507 C C . LEU A 1 194 ? 18.922 2.474 -3.996 1.00 93.56 194 LEU A C 1
ATOM 1509 O O . LEU A 1 194 ? 18.519 1.385 -4.407 1.00 93.56 194 LEU A O 1
ATOM 1513 N N . GLN A 1 195 ? 18.915 3.583 -4.742 1.00 94.94 195 GLN A N 1
ATOM 1514 C CA . GLN A 1 195 ? 18.464 3.602 -6.137 1.00 94.94 195 GLN A CA 1
ATOM 1515 C C . GLN A 1 195 ? 19.273 2.612 -6.987 1.00 94.94 195 GLN A C 1
ATOM 1517 O O . GLN A 1 195 ? 18.694 1.731 -7.619 1.00 94.94 195 GLN A O 1
ATOM 1522 N N . THR A 1 196 ? 20.607 2.662 -6.896 1.00 94.44 196 THR A N 1
ATOM 1523 C CA . THR A 1 196 ? 21.509 1.749 -7.622 1.00 94.44 196 THR A CA 1
ATOM 1524 C C . THR A 1 196 ? 21.254 0.288 -7.252 1.00 94.44 196 THR A C 1
ATOM 1526 O O . THR A 1 196 ? 21.256 -0.592 -8.112 1.00 94.44 196 THR A O 1
ATOM 1529 N N . ARG A 1 197 ? 21.005 -0.004 -5.968 1.00 94.62 197 ARG A N 1
ATOM 1530 C CA . ARG A 1 197 ? 20.686 -1.368 -5.521 1.00 94.62 197 ARG A CA 1
ATOM 1531 C C . ARG A 1 197 ? 19.377 -1.876 -6.115 1.00 94.62 197 ARG A C 1
ATOM 1533 O O . ARG A 1 197 ? 19.342 -3.016 -6.568 1.00 94.62 197 ARG A O 1
ATOM 1540 N N . VAL A 1 198 ? 18.325 -1.056 -6.121 1.00 95.25 198 VAL A N 1
ATOM 1541 C CA . VAL A 1 198 ? 17.051 -1.405 -6.768 1.00 95.25 198 VAL A CA 1
ATOM 1542 C C . VAL A 1 198 ? 17.284 -1.682 -8.250 1.00 95.25 198 VAL A C 1
ATOM 1544 O O . VAL A 1 198 ? 16.950 -2.768 -8.716 1.00 95.25 198 VAL A O 1
ATOM 1547 N N . GLN A 1 199 ? 17.929 -0.758 -8.964 1.00 94.75 199 GLN A N 1
ATOM 1548 C CA . GLN A 1 199 ? 18.218 -0.901 -10.393 1.00 94.75 199 GLN A CA 1
ATOM 1549 C C . GLN A 1 199 ? 19.012 -2.179 -10.688 1.00 94.75 199 GLN A C 1
ATOM 1551 O O . GLN A 1 199 ? 18.642 -2.937 -11.576 1.00 94.75 199 GLN A O 1
ATOM 1556 N N . SER A 1 200 ? 20.039 -2.490 -9.890 1.00 94.25 200 SER A N 1
ATOM 1557 C CA . SER A 1 200 ? 20.831 -3.718 -10.039 1.00 94.25 200 SER A CA 1
ATOM 1558 C C . SER A 1 200 ? 19.988 -4.989 -9.895 1.00 94.25 200 SER A C 1
ATOM 1560 O O . SER A 1 200 ? 20.163 -5.939 -10.662 1.00 94.25 200 SER A O 1
ATOM 1562 N N . VAL A 1 201 ? 19.050 -5.018 -8.942 1.00 94.06 201 VAL A N 1
ATOM 1563 C CA . VAL A 1 201 ? 18.126 -6.150 -8.794 1.00 94.06 201 VAL A CA 1
ATOM 1564 C C . VAL A 1 201 ? 17.160 -6.221 -9.975 1.00 94.06 201 VAL A C 1
ATOM 1566 O O . VAL A 1 201 ? 16.936 -7.316 -10.489 1.00 94.06 201 VAL A O 1
ATOM 1569 N N . VAL A 1 202 ? 16.622 -5.087 -10.432 1.00 94.38 202 VAL A N 1
ATOM 1570 C CA . VAL A 1 202 ? 15.733 -5.038 -11.602 1.00 94.38 202 VAL A CA 1
ATOM 1571 C C . VAL A 1 202 ? 16.455 -5.567 -12.843 1.00 94.38 202 VAL A C 1
ATOM 1573 O O . VAL A 1 202 ? 15.977 -6.528 -13.441 1.00 94.38 202 VAL A O 1
ATOM 1576 N N . SER A 1 203 ? 17.640 -5.047 -13.176 1.00 93.62 203 SER A N 1
ATOM 1577 C CA . SER A 1 203 ? 18.450 -5.515 -14.311 1.00 93.62 203 SER A CA 1
ATOM 1578 C C . SER A 1 203 ? 18.771 -7.005 -14.226 1.00 93.62 203 SER A C 1
ATOM 1580 O O . SER A 1 203 ? 18.701 -7.713 -15.224 1.00 93.62 203 SER A O 1
ATOM 1582 N N . LYS A 1 204 ? 19.066 -7.525 -13.026 1.00 93.38 204 LYS A N 1
ATOM 1583 C CA . LYS A 1 204 ? 19.341 -8.956 -12.827 1.00 93.38 204 LYS A CA 1
ATOM 1584 C C . LYS A 1 204 ? 18.160 -9.855 -13.214 1.00 93.38 204 LYS A C 1
ATOM 1586 O O . LYS A 1 204 ? 18.378 -10.996 -13.618 1.00 93.38 204 LYS A O 1
ATOM 1591 N N . TYR A 1 205 ? 16.926 -9.387 -13.033 1.00 92.12 205 TYR A N 1
ATOM 1592 C CA . TYR A 1 205 ? 15.717 -10.167 -13.310 1.00 92.12 205 TYR A CA 1
ATOM 1593 C C . TYR A 1 205 ? 14.989 -9.749 -14.595 1.00 92.12 205 TYR A C 1
ATOM 1595 O O . TYR A 1 205 ? 14.057 -10.450 -14.988 1.00 92.12 205 TYR A O 1
ATOM 1603 N N . ALA A 1 206 ? 15.421 -8.677 -15.264 1.00 88.62 206 ALA A N 1
ATOM 1604 C CA . ALA A 1 206 ? 14.788 -8.141 -16.468 1.00 88.62 206 ALA A CA 1
ATOM 1605 C C . ALA A 1 206 ? 14.638 -9.200 -17.571 1.00 88.62 206 ALA A C 1
ATOM 1607 O O . ALA A 1 206 ? 13.534 -9.396 -18.073 1.00 88.62 206 ALA A O 1
ATOM 1608 N N . ASP A 1 207 ? 15.694 -9.967 -17.857 1.00 87.12 207 ASP A N 1
ATOM 1609 C CA . ASP A 1 207 ? 15.673 -11.005 -18.900 1.00 87.12 207 ASP A CA 1
ATOM 1610 C C . ASP A 1 207 ? 14.664 -12.124 -18.595 1.00 87.12 207 ASP A C 1
ATOM 1612 O O . ASP A 1 207 ? 14.026 -12.672 -19.491 1.00 87.12 207 ASP A O 1
ATOM 1616 N N . ARG A 1 208 ? 14.470 -12.454 -17.310 1.00 90.44 208 ARG A N 1
ATOM 1617 C CA . ARG A 1 208 ? 13.485 -13.466 -16.899 1.00 90.44 208 ARG A CA 1
ATOM 1618 C C . ARG A 1 208 ? 12.057 -12.967 -17.068 1.00 90.44 208 ARG A C 1
ATOM 1620 O O . ARG A 1 208 ? 11.196 -13.763 -17.417 1.00 90.44 208 ARG A O 1
ATOM 1627 N N . ILE A 1 209 ? 11.810 -11.685 -16.804 1.00 88.31 209 ILE A N 1
ATOM 1628 C CA . ILE A 1 209 ? 10.504 -11.067 -17.062 1.00 88.31 209 ILE A CA 1
ATOM 1629 C C . ILE A 1 209 ? 10.254 -10.992 -18.566 1.00 88.31 209 ILE A C 1
ATOM 1631 O O . ILE A 1 209 ? 9.181 -11.376 -19.010 1.00 88.31 209 ILE A O 1
ATOM 1635 N N . LYS A 1 210 ? 11.261 -10.600 -19.354 1.00 86.81 210 LYS A N 1
ATOM 1636 C CA . LYS A 1 210 ? 11.170 -10.595 -20.815 1.00 86.81 210 LYS A CA 1
ATOM 1637 C C . LYS A 1 210 ? 10.815 -11.974 -21.374 1.00 86.81 210 LYS A C 1
ATOM 1639 O O . LYS A 1 210 ? 9.928 -12.061 -22.207 1.00 86.81 210 LYS A O 1
ATOM 1644 N N . ALA A 1 211 ? 11.446 -13.045 -20.891 1.00 90.06 211 ALA A N 1
ATOM 1645 C CA . ALA A 1 211 ? 11.120 -14.399 -21.341 1.00 90.06 211 ALA A CA 1
ATOM 1646 C C . ALA A 1 211 ? 9.646 -14.773 -21.086 1.00 90.06 211 ALA A C 1
ATOM 1648 O O . ALA A 1 211 ? 9.044 -15.476 -21.893 1.00 90.06 211 ALA A O 1
ATOM 1649 N N . VAL A 1 212 ? 9.057 -14.285 -19.987 1.00 90.50 212 VAL A N 1
ATOM 1650 C CA . VAL A 1 212 ? 7.622 -14.445 -19.709 1.00 90.50 212 VAL A CA 1
ATOM 1651 C C . VAL A 1 212 ? 6.787 -13.589 -20.664 1.00 90.50 212 VAL A C 1
ATOM 1653 O O . VAL A 1 212 ? 5.826 -14.096 -21.233 1.00 90.50 212 VAL A O 1
ATOM 1656 N N . ASP A 1 213 ? 7.158 -12.325 -20.882 1.00 89.38 213 ASP A N 1
ATOM 1657 C CA . ASP A 1 213 ? 6.465 -11.442 -21.830 1.00 89.38 213 ASP A CA 1
ATOM 1658 C C . ASP A 1 213 ? 6.466 -12.052 -23.258 1.00 89.38 213 ASP A C 1
ATOM 1660 O O . ASP A 1 213 ? 5.418 -12.106 -23.904 1.00 89.38 213 ASP A O 1
ATOM 1664 N N . ASP A 1 214 ? 7.602 -12.608 -23.704 1.00 90.94 214 ASP A N 1
ATOM 1665 C CA . ASP A 1 214 ? 7.770 -13.291 -24.999 1.00 90.94 214 ASP A CA 1
ATOM 1666 C C . ASP A 1 214 ? 6.896 -14.552 -25.113 1.00 90.94 214 ASP A C 1
ATOM 1668 O O . ASP A 1 214 ? 6.295 -14.812 -26.160 1.00 90.94 214 ASP A O 1
ATOM 1672 N N . GLU A 1 215 ? 6.785 -15.339 -24.036 1.00 92.88 215 GLU A N 1
ATOM 1673 C CA . GLU A 1 215 ? 5.899 -16.507 -23.993 1.00 92.88 215 GLU A CA 1
ATOM 1674 C C . GLU A 1 215 ? 4.432 -16.095 -24.174 1.00 92.88 215 GLU A C 1
ATOM 1676 O O . GLU A 1 215 ? 3.698 -16.728 -24.937 1.00 92.88 215 GLU A O 1
ATOM 1681 N N . PHE A 1 216 ? 3.997 -15.027 -23.503 1.00 91.44 216 PHE A N 1
ATOM 1682 C CA . PHE A 1 216 ? 2.619 -14.541 -23.588 1.00 91.44 216 PHE A CA 1
ATOM 1683 C C . PHE A 1 216 ? 2.303 -13.912 -24.950 1.00 91.44 216 PHE A C 1
ATOM 1685 O O . PHE A 1 216 ? 1.213 -14.150 -25.475 1.00 91.44 216 PHE A O 1
ATOM 1692 N N . GLU A 1 217 ? 3.240 -13.176 -25.556 1.00 92.50 217 GLU A N 1
ATOM 1693 C CA . GLU A 1 217 ? 3.114 -12.687 -26.938 1.00 92.50 217 GLU A CA 1
ATOM 1694 C C . GLU A 1 217 ? 2.921 -13.851 -27.913 1.00 92.50 217 GLU A C 1
ATOM 1696 O O . GLU A 1 217 ? 1.953 -13.868 -28.671 1.00 92.50 217 GLU A O 1
ATOM 1701 N N . SER A 1 218 ? 3.778 -14.871 -27.835 1.00 92.88 218 SER A N 1
ATOM 1702 C CA . SER A 1 218 ? 3.701 -16.053 -28.701 1.00 92.88 218 SER A CA 1
ATOM 1703 C C . SER A 1 218 ? 2.402 -16.843 -28.506 1.00 92.88 218 SER A C 1
ATOM 1705 O O . SER A 1 218 ? 1.755 -17.256 -29.469 1.00 92.88 218 SER A O 1
ATOM 1707 N N . LYS A 1 219 ? 1.985 -17.042 -27.251 1.00 94.69 219 LYS A N 1
ATOM 1708 C CA . LYS A 1 219 ? 0.841 -17.894 -26.907 1.00 94.69 219 LYS A CA 1
ATOM 1709 C C . LYS A 1 219 ? -0.512 -17.223 -27.127 1.00 94.69 219 LYS A C 1
ATOM 1711 O O . LYS A 1 219 ? -1.464 -17.902 -27.509 1.00 94.69 219 LYS A O 1
ATOM 1716 N N . TYR A 1 220 ? -0.617 -15.928 -26.843 1.00 94.56 220 TYR A N 1
ATOM 1717 C CA . TYR A 1 220 ? -1.892 -15.204 -26.833 1.00 94.56 220 TYR A CA 1
ATOM 1718 C C . TYR A 1 220 ? -1.969 -14.082 -27.876 1.00 94.56 220 TYR A C 1
ATOM 1720 O O . TYR A 1 220 ? -3.011 -13.436 -27.982 1.00 94.56 220 TYR A O 1
ATOM 1728 N N . GLY A 1 221 ? -0.904 -13.838 -28.648 1.00 91.50 221 GLY A N 1
ATOM 1729 C CA . GLY A 1 221 ? -0.850 -12.765 -29.645 1.00 91.50 221 GLY A CA 1
ATOM 1730 C C . GLY A 1 221 ? -0.823 -11.363 -29.031 1.00 91.50 221 GLY A C 1
ATOM 1731 O O . GLY A 1 221 ? -1.263 -10.404 -29.662 1.00 91.50 221 GLY A O 1
ATOM 1732 N N . TRP A 1 222 ? -0.383 -11.238 -27.777 1.00 90.50 222 TRP A N 1
ATOM 1733 C CA . TRP A 1 222 ? -0.316 -9.955 -27.079 1.00 90.50 222 TRP A CA 1
ATOM 1734 C C . TRP A 1 222 ? 0.851 -9.110 -27.583 1.00 90.50 222 TRP A C 1
ATOM 1736 O O . TRP A 1 222 ? 1.950 -9.616 -27.768 1.00 90.50 222 TRP A O 1
ATOM 1746 N N . VAL A 1 223 ? 0.632 -7.804 -27.753 1.00 88.81 223 VAL A N 1
ATOM 1747 C CA . VAL A 1 223 ? 1.680 -6.885 -28.213 1.00 88.81 223 VAL A CA 1
ATOM 1748 C C . VAL A 1 223 ? 2.495 -6.386 -27.027 1.00 88.81 223 VAL A C 1
ATOM 1750 O O . VAL A 1 223 ? 1.965 -5.732 -26.125 1.00 88.81 223 VAL A O 1
ATOM 1753 N N . GLN A 1 224 ? 3.801 -6.641 -27.048 1.00 86.31 224 GLN A N 1
ATOM 1754 C CA . GLN A 1 224 ? 4.708 -6.114 -26.036 1.00 86.31 224 GLN A CA 1
ATOM 1755 C C . GLN A 1 224 ? 5.005 -4.631 -26.245 1.00 86.31 224 GLN A C 1
ATOM 1757 O O . GLN A 1 224 ? 5.409 -4.196 -27.326 1.00 86.31 224 GLN A O 1
ATOM 1762 N N . ASN A 1 225 ? 4.939 -3.856 -25.163 1.00 86.81 225 ASN A N 1
ATOM 1763 C CA . ASN A 1 225 ? 5.498 -2.514 -25.164 1.00 86.81 225 ASN A CA 1
ATOM 1764 C C . ASN A 1 225 ? 7.020 -2.573 -24.942 1.00 86.81 225 ASN A C 1
ATOM 1766 O O . ASN A 1 225 ? 7.506 -2.727 -23.819 1.00 86.81 225 ASN A O 1
ATOM 1770 N N . ARG A 1 226 ? 7.785 -2.438 -26.029 1.00 86.12 226 ARG A N 1
ATOM 1771 C CA . ARG A 1 226 ? 9.250 -2.539 -25.988 1.00 86.12 226 ARG A CA 1
ATOM 1772 C C . ARG A 1 226 ? 9.945 -1.336 -25.344 1.00 86.12 226 ARG A C 1
ATOM 1774 O O . ARG A 1 226 ? 11.102 -1.489 -24.965 1.00 86.12 226 ARG A O 1
ATOM 1781 N N . SER A 1 227 ? 9.274 -0.191 -25.185 1.00 86.31 227 SER A N 1
ATOM 1782 C CA . SER A 1 227 ? 9.871 0.982 -24.529 1.00 86.31 227 SER A CA 1
ATOM 1783 C C . SER A 1 227 ? 9.844 0.891 -23.003 1.00 86.31 227 SER A C 1
ATOM 1785 O O . SER A 1 227 ? 10.705 1.474 -22.349 1.00 86.31 227 SER A O 1
ATOM 1787 N N . LEU A 1 228 ? 8.909 0.129 -22.425 1.00 89.19 228 LEU A N 1
ATOM 1788 C CA . LEU A 1 228 ? 8.844 -0.053 -20.976 1.00 89.19 228 LEU A CA 1
ATOM 1789 C C . LEU A 1 228 ? 10.044 -0.850 -20.467 1.00 89.19 228 LEU A C 1
ATOM 1791 O O . LEU A 1 228 ? 10.359 -1.937 -20.974 1.00 89.19 228 LEU A O 1
ATOM 1795 N N . ASN A 1 229 ? 10.672 -0.321 -19.416 1.00 89.50 229 ASN A N 1
ATOM 1796 C CA . ASN A 1 229 ? 11.840 -0.897 -18.758 1.00 89.50 229 ASN A CA 1
ATOM 1797 C C . ASN A 1 229 ? 13.019 -1.171 -19.712 1.00 89.50 229 ASN A C 1
ATOM 1799 O O . ASN A 1 229 ? 13.835 -2.055 -19.437 1.00 89.50 229 ASN A O 1
ATOM 1803 N N . SER A 1 230 ? 13.124 -0.452 -20.836 1.00 89.38 230 SER A N 1
ATOM 1804 C CA . SER A 1 230 ? 14.202 -0.662 -21.811 1.00 89.38 230 SER A CA 1
ATOM 1805 C C . SER A 1 230 ? 15.585 -0.422 -21.200 1.00 89.38 230 SER A C 1
ATOM 1807 O O . SER A 1 230 ? 16.521 -1.145 -21.530 1.00 89.38 230 SER A O 1
ATOM 1809 N N . ALA A 1 231 ? 15.698 0.500 -20.237 1.00 89.88 231 ALA A N 1
ATOM 1810 C CA . ALA A 1 231 ? 16.949 0.813 -19.543 1.00 89.88 231 ALA A CA 1
ATOM 1811 C C . ALA A 1 231 ? 17.525 -0.362 -18.731 1.00 89.88 231 ALA A C 1
ATOM 1813 O O . ALA A 1 231 ? 18.696 -0.340 -18.356 1.00 89.88 231 ALA A O 1
ATOM 1814 N N . TYR A 1 232 ? 16.716 -1.385 -18.442 1.00 89.50 232 TYR A N 1
ATOM 1815 C CA . TYR A 1 232 ? 17.140 -2.555 -17.670 1.00 89.50 232 TYR A CA 1
ATOM 1816 C C . TYR A 1 232 ? 17.520 -3.756 -18.535 1.00 89.50 232 TYR A C 1
ATOM 1818 O O . TYR A 1 232 ? 17.973 -4.765 -17.992 1.00 89.50 232 TYR A O 1
ATOM 1826 N N . ARG A 1 233 ? 17.336 -3.663 -19.855 1.00 82.56 233 ARG A N 1
ATOM 1827 C CA . ARG A 1 233 ? 17.708 -4.711 -20.808 1.00 82.56 233 ARG A CA 1
ATOM 1828 C C . ARG A 1 233 ? 19.193 -4.586 -21.136 1.00 82.56 233 ARG A C 1
ATOM 1830 O O . ARG A 1 233 ? 19.746 -3.486 -21.133 1.00 82.56 233 ARG A O 1
ATOM 1837 N N . ARG A 1 234 ? 19.865 -5.709 -21.388 1.00 68.38 234 ARG A N 1
ATOM 1838 C CA . ARG A 1 234 ? 21.281 -5.674 -21.779 1.00 68.38 234 ARG A CA 1
ATOM 1839 C C . ARG A 1 234 ? 21.436 -5.022 -23.158 1.00 68.38 234 ARG A C 1
ATOM 1841 O O . ARG A 1 234 ? 20.614 -5.224 -24.045 1.00 68.38 234 ARG A O 1
ATOM 1848 N N . ILE A 1 235 ? 22.503 -4.233 -23.303 1.00 50.69 235 ILE A N 1
ATOM 1849 C CA . ILE A 1 235 ? 22.783 -3.369 -24.465 1.00 50.69 235 ILE A CA 1
ATOM 1850 C C . ILE A 1 235 ? 22.917 -4.167 -25.775 1.00 50.69 235 ILE A C 1
ATOM 1852 O O . ILE A 1 235 ? 22.589 -3.639 -26.833 1.00 50.69 235 ILE A O 1
ATOM 1856 N N . ASP A 1 236 ? 23.290 -5.447 -25.708 1.00 48.66 236 ASP A N 1
ATOM 1857 C CA . ASP A 1 236 ? 23.478 -6.311 -26.885 1.00 48.66 236 ASP A CA 1
ATOM 1858 C C . ASP A 1 236 ? 22.174 -6.609 -27.665 1.00 48.66 236 ASP A C 1
ATOM 1860 O O . ASP A 1 236 ? 22.224 -7.211 -28.734 1.00 48.66 236 ASP A O 1
ATOM 1864 N N . GLU A 1 237 ? 21.010 -6.183 -27.160 1.00 50.78 237 GLU A N 1
ATOM 1865 C CA . GLU A 1 237 ? 19.691 -6.417 -27.771 1.00 50.78 237 GLU A CA 1
ATOM 1866 C C . GLU A 1 237 ? 18.938 -5.126 -28.147 1.00 50.78 237 GLU A C 1
ATOM 1868 O O . GLU A 1 237 ? 17.788 -5.187 -28.586 1.00 50.78 237 GLU A O 1
ATOM 1873 N N . ILE A 1 238 ? 19.550 -3.946 -27.978 1.00 47.41 238 ILE A N 1
ATOM 1874 C CA . ILE A 1 238 ? 18.899 -2.662 -28.307 1.00 47.41 238 ILE A CA 1
ATOM 1875 C C . ILE A 1 238 ? 18.908 -2.387 -29.824 1.00 47.41 238 ILE A C 1
ATOM 1877 O O . ILE A 1 238 ? 18.118 -1.569 -30.290 1.00 47.41 238 ILE A O 1
ATOM 1881 N N . ASP A 1 239 ? 19.706 -3.109 -30.617 1.00 43.44 239 ASP A N 1
ATOM 1882 C CA . ASP A 1 239 ? 19.948 -2.747 -32.017 1.00 43.44 239 ASP A CA 1
ATOM 1883 C C . ASP A 1 239 ? 19.929 -3.953 -32.976 1.00 43.44 239 ASP A C 1
ATOM 1885 O O . ASP A 1 239 ? 20.969 -4.502 -33.329 1.00 43.44 239 ASP A O 1
ATOM 1889 N N . GLN A 1 240 ? 18.727 -4.375 -33.396 1.00 44.56 240 GLN A N 1
ATOM 1890 C CA . GLN A 1 240 ? 18.521 -5.033 -34.705 1.00 44.56 240 GLN A CA 1
ATOM 1891 C C . GLN A 1 240 ? 17.220 -4.626 -35.426 1.00 44.56 240 GLN A C 1
ATOM 1893 O O . GLN A 1 240 ? 17.140 -4.812 -36.634 1.00 44.56 240 GLN A O 1
ATOM 1898 N N . ASP A 1 241 ? 16.246 -3.998 -34.752 1.00 43.78 241 ASP A N 1
ATOM 1899 C CA . ASP A 1 241 ? 14.955 -3.615 -35.365 1.00 43.78 241 ASP A CA 1
ATOM 1900 C C . ASP A 1 241 ? 14.725 -2.090 -35.479 1.00 43.78 241 ASP A C 1
ATOM 1902 O O . ASP A 1 241 ? 13.625 -1.653 -35.816 1.00 43.78 241 ASP A O 1
ATOM 1906 N N . GLN A 1 242 ? 15.741 -1.251 -35.221 1.00 43.12 242 GLN A N 1
ATOM 1907 C CA . GLN A 1 242 ? 15.655 0.213 -35.398 1.00 43.12 242 GLN A CA 1
ATOM 1908 C C . GLN A 1 242 ? 16.568 0.784 -36.495 1.00 43.12 242 GLN A C 1
ATOM 1910 O O . GLN A 1 242 ? 16.840 1.984 -36.515 1.00 43.12 242 GLN A O 1
ATOM 1915 N N . ALA A 1 243 ? 16.960 -0.020 -37.486 1.00 37.69 243 ALA A N 1
ATOM 1916 C CA . ALA A 1 243 ? 17.471 0.526 -38.741 1.00 37.69 243 ALA A CA 1
ATOM 1917 C C . ALA A 1 243 ? 16.300 1.060 -39.591 1.00 37.69 243 ALA A C 1
ATOM 1919 O O . ALA A 1 243 ? 15.837 0.413 -40.529 1.00 37.69 243 ALA A O 1
ATOM 1920 N N . LEU A 1 244 ? 15.800 2.252 -39.254 1.00 38.97 244 LEU A N 1
ATOM 1921 C CA . LEU A 1 244 ? 15.059 3.066 -40.219 1.00 38.97 244 LEU A CA 1
ATOM 1922 C C . LEU A 1 244 ? 15.997 3.330 -41.410 1.00 38.97 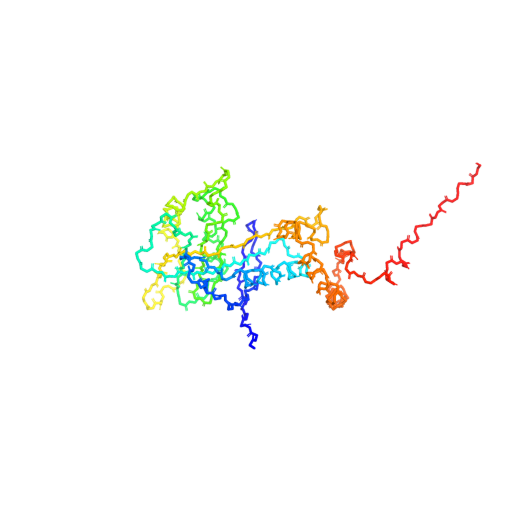244 LEU A C 1
ATOM 1924 O O . LEU A 1 244 ? 17.117 3.801 -41.186 1.00 38.97 244 LEU A O 1
ATOM 1928 N N . PRO A 1 245 ? 15.604 3.030 -42.662 1.00 39.25 245 PRO A N 1
ATOM 1929 C CA . PRO A 1 245 ? 16.428 3.375 -43.806 1.00 39.25 245 PRO A CA 1
ATOM 1930 C C . PRO A 1 245 ? 16.570 4.897 -43.849 1.00 39.25 245 PRO A C 1
ATOM 1932 O O . PRO A 1 245 ? 15.581 5.625 -43.917 1.00 39.25 245 PRO A O 1
ATOM 1935 N N . LEU A 1 246 ? 17.813 5.376 -43.781 1.00 36.38 246 LEU A N 1
ATOM 1936 C CA . LEU A 1 246 ? 18.141 6.744 -44.154 1.00 36.38 246 LEU A CA 1
ATOM 1937 C C . LEU A 1 246 ? 17.744 6.907 -45.623 1.00 36.38 246 LEU A C 1
ATOM 1939 O O . LEU A 1 246 ? 18.423 6.389 -46.510 1.00 36.38 246 LEU A O 1
ATOM 1943 N N . GLU A 1 247 ? 16.634 7.597 -45.876 1.00 38.88 247 GLU A N 1
ATOM 1944 C CA . GLU A 1 247 ? 16.367 8.165 -47.190 1.00 38.88 247 GLU A CA 1
ATOM 1945 C C . GLU A 1 247 ? 17.525 9.110 -47.517 1.00 38.88 247 GLU A C 1
ATOM 1947 O O . GLU A 1 247 ? 17.711 10.156 -46.892 1.00 38.88 247 GLU A O 1
ATOM 1952 N N . VAL A 1 248 ? 18.349 8.696 -48.475 1.00 39.88 248 VAL A N 1
ATOM 1953 C CA . VAL A 1 248 ? 19.289 9.581 -49.151 1.00 39.88 248 VAL A CA 1
ATOM 1954 C C . VAL A 1 248 ? 18.440 10.428 -50.101 1.00 39.88 248 VAL A C 1
ATOM 1956 O O . VAL A 1 248 ? 17.766 9.845 -50.953 1.00 39.88 248 VAL A O 1
ATOM 1959 N N . PRO A 1 249 ? 18.409 11.766 -49.981 1.00 40.28 249 PRO A N 1
ATOM 1960 C CA . PRO A 1 249 ? 17.732 12.581 -50.972 1.00 40.28 249 PRO A CA 1
ATOM 1961 C C . PRO A 1 249 ? 18.552 12.536 -52.261 1.00 40.28 249 PRO A C 1
ATOM 1963 O O . PRO A 1 249 ? 19.696 12.993 -52.288 1.00 40.28 249 PRO A O 1
ATOM 1966 N N . ASP A 1 250 ? 17.966 11.988 -53.321 1.00 45.75 250 ASP A N 1
ATOM 1967 C CA . ASP A 1 250 ? 18.411 12.259 -54.684 1.00 45.75 250 ASP A CA 1
ATOM 1968 C C . ASP A 1 250 ? 18.056 13.717 -55.022 1.00 45.75 250 ASP A C 1
ATOM 1970 O O . ASP A 1 250 ? 16.875 14.080 -55.045 1.00 45.75 250 ASP A O 1
ATOM 1974 N N . GLY A 1 251 ? 19.069 14.550 -55.286 1.00 42.47 251 GLY A N 1
ATOM 1975 C CA . GLY A 1 251 ? 18.898 15.918 -55.795 1.00 42.47 251 GLY A CA 1
ATOM 1976 C C . GLY A 1 251 ? 20.010 16.880 -55.420 1.00 42.47 251 GLY A C 1
ATOM 1977 O O . GLY A 1 251 ? 19.853 17.559 -54.384 1.00 42.47 251 GLY A O 1
#

Secondary structure (DSSP, 8-state):
-PPPEEEEEEEETTEEEEEEEE----PBPTTPPTTPBPHHHHHHHHHHHHHHHHHTT-SEEEEEEEE--TT--GGG--EEEEE-SSPPPHHHHHHHHHHHHHHHS-SS---EE-SSEEEEE---TTSTT---HHHHHHHHHHHHHS---S---STT--EEEEEEEEEEEEE--TTT-TT-HHHHHHHSTT-HHHHHHHHHHHHHHHHHHHHHHHHHHHHH-PPP-TTTTGGGS-GGGSSSS------PPP-